Protein AF-0000000074470352 (afdb_homodimer)

Structure (mmCIF, N/CA/C/O backbone):
data_AF-0000000074470352-model_v1
#
loop_
_entity.id
_entity.type
_entity.pdbx_description
1 polymer 'Ecp2 effector protein domain-containing protein'
#
loop_
_atom_site.group_PDB
_atom_site.id
_atom_site.type_symbol
_atom_site.label_atom_id
_atom_site.label_alt_id
_atom_site.label_comp_id
_atom_site.label_asym_id
_atom_site.label_entity_id
_atom_site.label_seq_id
_atom_site.pdbx_PDB_ins_code
_atom_site.Cartn_x
_atom_site.Cartn_y
_atom_site.Cartn_z
_atom_site.occupancy
_atom_site.B_iso_or_equiv
_atom_site.auth_seq_id
_atom_site.auth_comp_id
_atom_site.auth_asym_id
_atom_site.auth_atom_id
_atom_site.pdbx_PDB_model_num
ATOM 1 N N . MET A 1 1 ? 44.781 -29.516 -13.156 1 46.59 1 MET A N 1
ATOM 2 C CA . MET A 1 1 ? 43.812 -28.438 -13.398 1 46.59 1 MET A CA 1
ATOM 3 C C . MET A 1 1 ? 42.75 -28.391 -12.297 1 46.59 1 MET A C 1
ATOM 5 O O . MET A 1 1 ? 41.969 -29.312 -12.156 1 46.59 1 MET A O 1
ATOM 9 N N . HIS A 1 2 ? 43.031 -27.703 -11.094 1 62.06 2 HIS A N 1
ATOM 10 C CA . HIS A 1 2 ? 42.188 -27.531 -9.938 1 62.06 2 HIS A CA 1
ATOM 11 C C . HIS A 1 2 ? 41.031 -26.562 -10.234 1 62.06 2 HIS A C 1
ATOM 13 O O . HIS A 1 2 ? 41.281 -25.391 -10.555 1 62.06 2 HIS A O 1
ATOM 19 N N . LEU A 1 3 ? 40 -27.016 -10.773 1 61.88 3 LEU A N 1
ATOM 20 C CA . LEU A 1 3 ? 38.75 -26.234 -10.93 1 61.88 3 LEU A CA 1
ATOM 21 C C . LEU A 1 3 ? 38.281 -25.703 -9.578 1 61.88 3 LEU A C 1
ATOM 23 O O . LEU A 1 3 ? 37.875 -26.469 -8.711 1 61.88 3 LEU A O 1
ATOM 27 N N . SER A 1 4 ? 38.75 -24.531 -9.164 1 56.16 4 SER A N 1
ATOM 28 C CA . SER A 1 4 ? 38.188 -23.844 -8 1 56.16 4 SER A CA 1
ATOM 29 C C . SER A 1 4 ? 36.75 -23.438 -8.234 1 56.16 4 SER A C 1
ATOM 31 O O . SER A 1 4 ? 36.438 -22.609 -9.109 1 56.16 4 SER A O 1
ATOM 33 N N . THR A 1 5 ? 35.812 -24.203 -7.844 1 53.94 5 THR A N 1
ATOM 34 C CA . THR A 1 5 ? 34.406 -23.812 -7.836 1 53.94 5 THR A CA 1
ATOM 35 C C . THR A 1 5 ? 34.219 -22.578 -6.973 1 53.94 5 THR A C 1
ATOM 37 O O . THR A 1 5 ? 34.438 -22.609 -5.762 1 53.94 5 THR A O 1
ATOM 40 N N . LEU A 1 6 ? 34.219 -21.375 -7.551 1 51.03 6 LEU A N 1
ATOM 41 C CA . LEU A 1 6 ? 33.812 -20.156 -6.863 1 51.03 6 LEU A CA 1
ATOM 42 C C . LEU A 1 6 ? 32.344 -20.25 -6.414 1 51.03 6 LEU A C 1
ATOM 44 O O . LEU A 1 6 ? 31.453 -20.297 -7.242 1 51.03 6 LEU A O 1
ATOM 48 N N . LEU A 1 7 ? 32.125 -20.719 -5.199 1 54.84 7 LEU A N 1
ATOM 49 C CA . LEU A 1 7 ? 30.797 -20.656 -4.602 1 54.84 7 LEU A CA 1
ATOM 50 C C . LEU A 1 7 ? 30.312 -19.219 -4.5 1 54.84 7 LEU A C 1
ATOM 52 O O . LEU A 1 7 ? 30.859 -18.422 -3.73 1 54.84 7 LEU A O 1
ATOM 56 N N . LEU A 1 8 ? 29.547 -18.734 -5.469 1 53.69 8 LEU A N 1
ATOM 57 C CA . LEU A 1 8 ? 28.922 -17.438 -5.348 1 53.69 8 LEU A CA 1
ATOM 58 C C . LEU A 1 8 ? 27.953 -17.406 -4.172 1 53.69 8 LEU A C 1
ATOM 60 O O . LEU A 1 8 ? 27.031 -18.219 -4.094 1 53.69 8 LEU A O 1
ATOM 64 N N . PRO A 1 9 ? 28.25 -16.641 -3.135 1 46.81 9 PRO A N 1
ATOM 65 C CA . PRO A 1 9 ? 27.281 -16.531 -2.041 1 46.81 9 PRO A CA 1
ATOM 66 C C . PRO A 1 9 ? 25.906 -16.078 -2.514 1 46.81 9 PRO A C 1
ATOM 68 O O . PRO A 1 9 ? 25.797 -15.094 -3.252 1 46.81 9 PRO A O 1
ATOM 71 N N . LEU A 1 10 ? 24.984 -16.953 -2.512 1 44.31 10 LEU A N 1
ATOM 72 C CA . LEU A 1 10 ? 23.609 -16.516 -2.742 1 44.31 10 LEU A CA 1
ATOM 73 C C . LEU A 1 10 ? 23.234 -15.367 -1.805 1 44.31 10 LEU A C 1
ATOM 75 O O . LEU A 1 10 ? 23.391 -15.484 -0.586 1 44.31 10 LEU A O 1
ATOM 79 N N . LEU A 1 11 ? 23.344 -14.148 -2.156 1 44.66 11 LEU A N 1
ATOM 80 C CA . LEU A 1 11 ? 22.812 -13.047 -1.357 1 44.66 11 LEU A CA 1
ATOM 81 C C . LEU A 1 11 ? 21.516 -13.445 -0.673 1 44.66 11 LEU A C 1
ATOM 83 O O . LEU A 1 11 ? 20.656 -14.078 -1.287 1 44.66 11 LEU A O 1
ATOM 87 N N . PRO A 1 12 ? 21.578 -13.484 0.677 1 43.19 12 PRO A N 1
ATOM 88 C CA . PRO A 1 12 ? 20.312 -13.812 1.349 1 43.19 12 PRO A CA 1
ATOM 89 C C . PRO A 1 12 ? 19.125 -13.078 0.751 1 43.19 12 PRO A C 1
ATOM 91 O O . PRO A 1 12 ? 19.172 -11.859 0.574 1 43.19 12 PRO A O 1
ATOM 94 N N . THR A 1 13 ? 18.391 -13.789 -0.135 1 48.06 13 THR A N 1
ATOM 95 C CA . THR A 1 13 ? 17.109 -13.219 -0.566 1 48.06 13 THR A CA 1
ATOM 96 C C . THR A 1 13 ? 16.375 -12.594 0.613 1 48.06 13 THR A C 1
ATOM 98 O O . THR A 1 13 ? 16.281 -13.195 1.683 1 48.06 13 THR A O 1
ATOM 101 N N . ALA A 1 14 ? 16.625 -11.258 0.775 1 51.78 14 ALA A N 1
ATOM 102 C CA . ALA A 1 14 ? 15.898 -10.602 1.863 1 51.78 14 ALA A CA 1
ATOM 103 C C . ALA A 1 14 ? 14.562 -11.289 2.131 1 51.78 14 ALA A C 1
ATOM 105 O O . ALA A 1 14 ? 13.781 -11.523 1.204 1 51.78 14 ALA A O 1
ATOM 106 N N . ALA A 1 15 ? 14.617 -12.141 3.223 1 55.5 15 ALA A N 1
ATOM 107 C CA . ALA A 1 15 ? 13.422 -12.883 3.621 1 55.5 15 ALA A CA 1
ATOM 108 C C . ALA A 1 15 ? 12.188 -11.984 3.607 1 55.5 15 ALA A C 1
ATOM 110 O O . ALA A 1 15 ? 12.211 -10.883 4.156 1 55.5 15 ALA A O 1
ATOM 111 N N . LEU A 1 16 ? 11.258 -12.18 2.617 1 63.69 16 LEU A N 1
ATOM 112 C CA . LEU A 1 16 ? 9.938 -11.555 2.582 1 63.69 16 LEU A CA 1
ATOM 113 C C . LEU A 1 16 ? 9.203 -11.758 3.902 1 63.69 16 LEU A C 1
ATOM 115 O O . LEU A 1 16 ? 9.102 -12.883 4.395 1 63.69 16 LEU A O 1
ATOM 119 N N . SER A 1 17 ? 9.281 -10.711 4.742 1 77.5 17 SER A N 1
ATOM 120 C CA . SER A 1 17 ? 8.422 -10.914 5.906 1 77.5 17 SER A CA 1
ATOM 121 C C . SER A 1 17 ? 7.219 -9.977 5.871 1 77.5 17 SER A C 1
ATOM 123 O O . SER A 1 17 ? 7.363 -8.766 6.035 1 77.5 17 SER A O 1
ATOM 125 N N . ALA A 1 18 ? 6.035 -10.594 5.57 1 94 18 ALA A N 1
ATOM 126 C CA . ALA A 1 18 ? 4.785 -9.836 5.57 1 94 18 ALA A CA 1
ATOM 127 C C . ALA A 1 18 ? 4.363 -9.477 6.996 1 94 18 ALA A C 1
ATOM 129 O O . ALA A 1 18 ? 4.625 -10.234 7.934 1 94 18 ALA A O 1
ATOM 130 N N . ILE A 1 19 ? 3.914 -8.383 7.219 1 93.81 19 ILE A N 1
ATOM 131 C CA . ILE A 1 19 ? 3.281 -7.918 8.445 1 93.81 19 ILE A CA 1
ATOM 132 C C . ILE A 1 19 ? 1.769 -7.836 8.25 1 93.81 19 ILE A C 1
ATOM 134 O O . ILE A 1 19 ? 1.293 -7.234 7.285 1 93.81 19 ILE A O 1
ATOM 138 N N . CYS A 1 20 ? 1.045 -8.461 9.227 1 95.5 20 CYS A N 1
ATOM 139 C CA . CYS A 1 20 ? -0.409 -8.469 9.109 1 95.5 20 CYS A CA 1
ATOM 140 C C . CYS A 1 20 ? -1.015 -7.227 9.758 1 95.5 20 CYS A C 1
ATOM 142 O O . CYS A 1 20 ? -0.512 -6.746 10.781 1 95.5 20 CYS A O 1
ATOM 144 N N . TYR A 1 21 ? -2.113 -6.773 9.141 1 93.25 21 TYR A N 1
ATOM 145 C CA . TYR A 1 21 ? -2.898 -5.738 9.805 1 93.25 21 TYR A CA 1
ATOM 146 C C . TYR A 1 21 ? -3.379 -6.215 11.172 1 93.25 21 TYR A C 1
ATOM 148 O O . TYR A 1 21 ? -3.541 -7.414 11.391 1 93.25 21 TYR A O 1
ATOM 156 N N . PRO A 1 22 ? -3.652 -5.238 12 1 91.56 22 PRO A N 1
ATOM 157 C CA . PRO A 1 22 ? -4.258 -5.652 13.266 1 91.56 22 PRO A CA 1
ATOM 158 C C . PRO A 1 22 ? -5.746 -5.961 13.141 1 91.56 22 PRO A C 1
ATOM 160 O O . PRO A 1 22 ? -6.316 -6.645 13.992 1 91.56 22 PRO A O 1
ATOM 163 N N . GLU A 1 23 ? -6.383 -5.461 12.102 1 90.06 23 GLU A N 1
ATOM 164 C CA . GLU A 1 23 ? -7.82 -5.637 11.914 1 90.06 23 GLU A CA 1
ATOM 165 C C . GLU A 1 23 ? -8.156 -7.062 11.492 1 90.06 23 GLU A C 1
ATOM 167 O O . GLU A 1 23 ? -7.484 -7.637 10.633 1 90.06 23 GLU A O 1
ATOM 172 N N . THR A 1 24 ? -9.219 -7.508 12.156 1 89.81 24 THR A N 1
ATOM 173 C CA . THR A 1 24 ? -9.727 -8.836 11.828 1 89.81 24 THR A CA 1
ATOM 174 C C . THR A 1 24 ? -11.195 -8.773 11.43 1 89.81 24 THR A C 1
ATOM 176 O O . THR A 1 24 ? -11.852 -7.75 11.633 1 89.81 24 THR A O 1
ATOM 179 N N . GLY A 1 25 ? -11.789 -9.852 10.805 1 84.25 25 GLY A N 1
ATOM 180 C CA . GLY A 1 25 ? -13.219 -9.984 10.562 1 84.25 25 GLY A CA 1
ATOM 181 C C . GLY A 1 25 ? -13.734 -9.039 9.5 1 84.25 25 GLY A C 1
ATOM 182 O O . GLY A 1 25 ? -14.734 -8.344 9.703 1 84.25 25 GLY A O 1
ATOM 183 N N . GLY A 1 26 ? -13.312 -9.062 8.32 1 87.19 26 GLY A N 1
ATOM 184 C CA . GLY A 1 26 ? -13.789 -8.234 7.223 1 87.19 26 GLY A CA 1
ATOM 185 C C . GLY A 1 26 ? -15 -8.812 6.52 1 87.19 26 GLY A C 1
ATOM 186 O O . GLY A 1 26 ? -15.398 -9.945 6.777 1 87.19 26 GLY A O 1
ATOM 187 N N . SER A 1 27 ? -15.695 -7.91 5.73 1 89.25 27 SER A N 1
ATOM 188 C CA . SER A 1 27 ? -16.844 -8.32 4.926 1 89.25 27 SER A CA 1
ATOM 189 C C . SER A 1 27 ? -16.469 -8.445 3.451 1 89.25 27 SER A C 1
ATOM 191 O O . SER A 1 27 ? -15.648 -7.66 2.947 1 89.25 27 SER A O 1
ATOM 193 N N . ASN A 1 28 ? -17.125 -9.438 2.734 1 91.06 28 ASN A N 1
ATOM 194 C CA . ASN A 1 28 ? -16.922 -9.656 1.309 1 91.06 28 ASN A CA 1
ATOM 195 C C . ASN A 1 28 ? -15.453 -9.898 0.988 1 91.06 28 ASN A C 1
ATOM 197 O O . ASN A 1 28 ? -14.906 -9.305 0.051 1 91.06 28 ASN A O 1
ATOM 201 N N . CYS A 1 29 ? -14.898 -10.734 1.797 1 93.88 29 CYS A N 1
ATOM 202 C CA . CYS A 1 29 ? -13.484 -11.031 1.613 1 93.88 29 CYS A CA 1
ATOM 203 C C . CYS A 1 29 ? -13.273 -12.016 0.472 1 93.88 29 CYS A C 1
ATOM 205 O O . CYS A 1 29 ? -14.07 -12.938 0.288 1 93.88 29 CYS A O 1
ATOM 207 N N . ALA A 1 30 ? -12.258 -11.797 -0.283 1 94.12 30 ALA A N 1
ATOM 208 C CA . ALA A 1 30 ? -11.883 -12.773 -1.298 1 94.12 30 ALA A CA 1
ATOM 209 C C . ALA A 1 30 ? -11.508 -14.109 -0.66 1 94.12 30 ALA A C 1
ATOM 211 O O . ALA A 1 30 ? -10.812 -14.141 0.36 1 94.12 30 ALA A O 1
ATOM 212 N N . SER A 1 31 ? -11.977 -15.156 -1.229 1 94.19 31 SER A N 1
ATOM 213 C CA . SER A 1 31 ? -11.492 -16.469 -0.808 1 94.19 31 SER A CA 1
ATOM 214 C C . SER A 1 31 ? -10.023 -16.656 -1.151 1 94.19 31 SER A C 1
ATOM 216 O O . SER A 1 31 ? -9.469 -15.906 -1.955 1 94.19 31 SER A O 1
ATOM 218 N N . LEU A 1 32 ? -9.414 -17.688 -0.533 1 95.5 32 LEU A N 1
ATOM 219 C CA . LEU A 1 32 ? -8.008 -17.984 -0.797 1 95.5 32 LEU A CA 1
ATOM 220 C C . LEU A 1 32 ? -7.777 -18.25 -2.279 1 95.5 32 LEU A C 1
ATOM 222 O O . LEU A 1 32 ? -6.844 -17.719 -2.879 1 95.5 32 LEU A O 1
ATOM 226 N N . ILE A 1 33 ? -8.609 -19.016 -2.883 1 94.62 33 ILE A N 1
ATOM 227 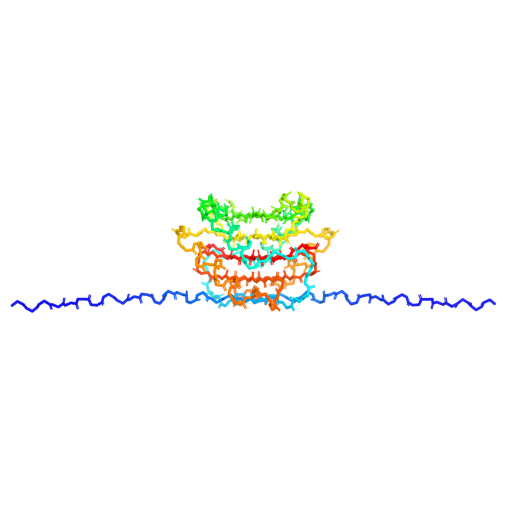C CA . ILE A 1 33 ? -8.469 -19.375 -4.293 1 94.62 33 ILE A CA 1
ATOM 228 C C . ILE A 1 33 ? -8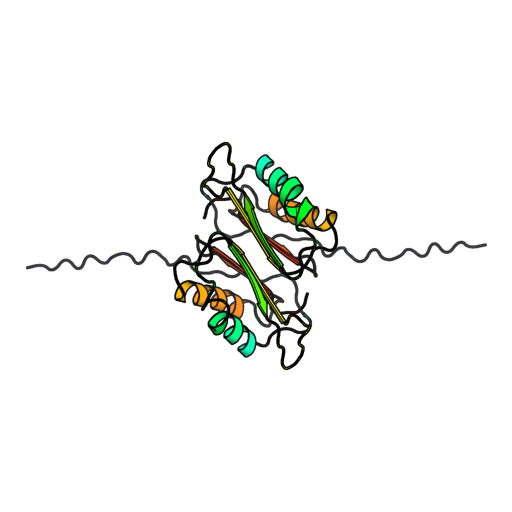.656 -18.125 -5.152 1 94.62 33 ILE A C 1
ATOM 230 O O . ILE A 1 33 ? -7.895 -17.891 -6.09 1 94.62 33 ILE A O 1
ATOM 234 N N . SER A 1 34 ? -9.602 -17.297 -4.859 1 93.25 34 SER A N 1
ATOM 235 C CA . SER A 1 34 ? -9.898 -16.094 -5.648 1 93.25 34 SER A CA 1
ATOM 236 C C . SER A 1 34 ? -8.742 -15.102 -5.602 1 93.25 34 SER A C 1
ATOM 238 O O . SER A 1 34 ? -8.414 -14.477 -6.613 1 93.25 34 SER A O 1
ATOM 240 N N . ILE A 1 35 ? -8.172 -14.969 -4.387 1 95.44 35 ILE A N 1
ATOM 241 C CA . ILE A 1 35 ? -7.09 -14 -4.266 1 95.44 35 ILE A CA 1
ATOM 242 C C . ILE A 1 35 ? -5.859 -14.5 -5.02 1 95.44 35 ILE A C 1
ATOM 244 O O . ILE A 1 35 ? -5.121 -13.703 -5.609 1 95.44 35 ILE A O 1
ATOM 248 N N . LYS A 1 36 ? -5.633 -15.75 -5 1 95 36 LYS A N 1
ATOM 249 C CA . LYS A 1 36 ? -4.516 -16.312 -5.746 1 95 36 LYS A CA 1
ATOM 250 C C . LYS A 1 36 ? -4.711 -16.125 -7.25 1 95 36 LYS A C 1
ATOM 252 O O . LYS A 1 36 ? -3.768 -15.789 -7.969 1 95 36 LYS A O 1
ATOM 257 N N . GLU A 1 37 ? -5.891 -16.266 -7.691 1 93.94 37 GLU A N 1
ATOM 258 C CA . GLU A 1 37 ? -6.199 -16.047 -9.102 1 93.94 37 GLU A CA 1
ATOM 259 C C . GLU A 1 37 ? -6.035 -14.57 -9.469 1 93.94 37 GLU A C 1
ATOM 261 O O . GLU A 1 37 ? -5.461 -14.242 -10.508 1 93.94 37 GLU A O 1
ATOM 266 N N . PHE A 1 38 ? -6.512 -13.781 -8.672 1 93.81 38 PHE A N 1
ATOM 267 C CA . PHE A 1 38 ? -6.414 -12.344 -8.898 1 93.81 38 PHE A CA 1
ATOM 268 C C . PHE A 1 38 ? -4.961 -11.922 -9.086 1 93.81 38 PHE A C 1
ATOM 270 O O . PHE A 1 38 ? -4.617 -11.266 -10.07 1 93.81 38 PHE A O 1
ATOM 277 N N . TYR A 1 39 ? -4.07 -12.297 -8.109 1 96.19 39 TYR A N 1
ATOM 278 C CA . TYR A 1 39 ? -2.736 -11.711 -8.188 1 96.19 39 TYR A CA 1
ATOM 279 C C . TYR A 1 39 ? -1.904 -12.391 -9.266 1 96.19 39 TYR A C 1
ATOM 281 O O . TYR A 1 39 ? -0.997 -11.781 -9.836 1 96.19 39 TYR A O 1
ATOM 289 N N . SER A 1 40 ? -2.195 -13.656 -9.602 1 96.19 40 SER A N 1
ATOM 290 C CA . SER A 1 40 ? -1.384 -14.359 -10.586 1 96.19 40 SER A CA 1
ATOM 291 C C . SER A 1 40 ? -1.834 -14.039 -12.008 1 96.19 40 SER A C 1
ATOM 293 O O . SER A 1 40 ? -1.007 -13.766 -12.883 1 96.19 40 SER A O 1
ATOM 295 N N . LEU A 1 41 ? -3.135 -13.945 -12.234 1 94.31 41 LEU A N 1
ATOM 296 C CA . LEU A 1 41 ? -3.648 -13.867 -13.602 1 94.31 41 LEU A CA 1
ATOM 297 C C . LEU A 1 41 ? -3.963 -12.422 -13.984 1 94.31 41 LEU A C 1
ATOM 299 O O . LEU A 1 41 ? -4.059 -12.094 -15.164 1 94.31 41 LEU A O 1
ATOM 303 N N . GLN A 1 42 ? -4.094 -11.641 -13 1 92.44 42 GLN A N 1
ATOM 304 C CA . GLN A 1 42 ? -4.5 -10.273 -13.305 1 92.44 42 GLN A CA 1
ATOM 305 C C . GLN A 1 42 ? -3.424 -9.273 -12.898 1 92.44 42 GLN A C 1
ATOM 307 O O . GLN A 1 42 ? -2.869 -8.57 -13.742 1 92.44 42 GLN A O 1
ATOM 312 N N . TYR A 1 43 ? -3.02 -9.344 -11.75 1 96.75 43 TYR A N 1
ATOM 313 C CA . TYR A 1 43 ? -2.16 -8.266 -11.289 1 96.75 43 TYR A CA 1
ATOM 314 C C . TYR A 1 43 ? -0.723 -8.469 -11.75 1 96.75 43 TYR A C 1
ATOM 316 O O . TYR A 1 43 ? -0.176 -7.645 -12.484 1 96.75 43 TYR A O 1
ATOM 324 N N . CYS A 1 44 ? -0.114 -9.602 -11.344 1 98.19 44 CYS A N 1
ATOM 325 C CA . CYS A 1 44 ? 1.305 -9.773 -11.633 1 98.19 44 CYS A CA 1
ATOM 326 C C . CYS A 1 44 ? 1.537 -9.984 -13.125 1 98.19 44 CYS A C 1
ATOM 328 O O . CYS A 1 44 ? 2.582 -9.594 -13.648 1 98.19 44 CYS A O 1
ATOM 330 N N . GLN A 1 45 ? 0.57 -10.5 -13.758 1 96.62 45 GLN A N 1
ATOM 331 C CA . GLN A 1 45 ? 0.709 -10.727 -15.195 1 96.62 45 GLN A CA 1
ATOM 332 C C . GLN A 1 45 ? 0.906 -9.406 -15.938 1 96.62 45 GLN A C 1
ATOM 334 O O . GLN A 1 45 ? 1.648 -9.352 -16.922 1 96.62 45 GLN A O 1
ATOM 339 N N . TYR A 1 46 ? 0.365 -8.297 -15.422 1 95.69 46 TYR A N 1
ATOM 340 C CA . TYR A 1 46 ? 0.335 -7.098 -16.25 1 95.69 46 TYR A CA 1
ATOM 341 C C . TYR A 1 46 ? 0.95 -5.91 -15.508 1 95.69 46 TYR A C 1
ATOM 343 O O . TYR A 1 46 ? 1.198 -4.863 -16.109 1 95.69 46 TYR A O 1
ATOM 351 N N . ARG A 1 47 ? 1.277 -6.129 -14.25 1 95.88 47 ARG A N 1
ATOM 352 C CA . ARG A 1 47 ? 1.512 -4.883 -13.523 1 95.88 47 ARG A CA 1
ATOM 353 C C . ARG A 1 47 ? 2.758 -4.988 -12.648 1 95.88 47 ARG A C 1
ATOM 355 O O . ARG A 1 47 ? 3.055 -4.074 -11.875 1 95.88 47 ARG A O 1
ATOM 362 N N . TRP A 1 48 ? 3.457 -6.078 -12.711 1 95.31 48 TRP A N 1
ATOM 363 C CA . TRP A 1 48 ? 4.617 -6.246 -11.844 1 95.31 48 TRP A CA 1
ATOM 364 C C . TRP A 1 48 ? 5.672 -5.184 -12.125 1 95.31 48 TRP A C 1
ATOM 366 O O . TRP A 1 48 ? 6.449 -4.816 -11.242 1 95.31 48 TRP A O 1
ATOM 376 N N . ASN A 1 49 ? 5.703 -4.637 -13.375 1 95.44 49 ASN A N 1
ATOM 377 C CA . ASN A 1 49 ? 6.801 -3.783 -13.82 1 95.44 49 ASN A CA 1
ATOM 378 C C . ASN A 1 49 ? 6.355 -2.33 -13.961 1 95.44 49 ASN A C 1
ATOM 380 O O . ASN A 1 49 ? 7.039 -1.528 -14.602 1 95.44 49 ASN A O 1
ATOM 384 N N . VAL A 1 50 ? 5.129 -2.051 -13.461 1 94.44 50 VAL A N 1
ATOM 385 C CA . VAL A 1 50 ? 4.703 -0.655 -13.492 1 94.44 50 VAL A CA 1
ATOM 386 C C . VAL A 1 50 ? 5.617 0.182 -12.602 1 94.44 50 VAL A C 1
ATOM 388 O O . VAL A 1 50 ? 5.84 -0.159 -11.438 1 94.44 50 VAL A O 1
ATOM 391 N N . LEU A 1 51 ? 6.074 1.302 -13.062 1 90.81 51 LEU A N 1
ATOM 392 C CA . LEU A 1 51 ? 7.117 2.084 -12.406 1 90.81 51 LEU A CA 1
ATOM 393 C C . LEU A 1 51 ? 6.547 2.861 -11.219 1 90.81 51 LEU A C 1
ATOM 395 O O . LEU A 1 51 ? 5.434 3.379 -11.289 1 90.81 51 LEU A O 1
ATOM 399 N N . TYR A 1 52 ? 7.352 2.863 -10.094 1 88.56 52 TYR A N 1
ATOM 400 C CA . TYR A 1 52 ? 7.258 3.682 -8.891 1 88.56 52 TYR A CA 1
ATOM 401 C C . TYR A 1 52 ? 6.043 3.285 -8.055 1 88.56 52 TYR A C 1
ATOM 403 O O . TYR A 1 52 ? 5.953 3.637 -6.875 1 88.56 52 TYR A O 1
ATOM 411 N N . GLY A 1 53 ? 5.082 2.623 -8.656 1 92.62 53 GLY A N 1
ATOM 412 C CA . GLY A 1 53 ? 3.938 2.17 -7.883 1 92.62 53 GLY A CA 1
ATOM 413 C C . GLY A 1 53 ? 2.697 1.952 -8.727 1 92.62 53 GLY A C 1
ATOM 414 O O . GLY A 1 53 ? 2.691 2.264 -9.922 1 92.62 53 GLY A O 1
ATOM 415 N N . ASP A 1 54 ? 1.696 1.412 -8.062 1 93.81 54 ASP A N 1
ATOM 416 C CA . ASP A 1 54 ? 0.411 1.161 -8.711 1 93.81 54 ASP A CA 1
ATOM 417 C C . ASP A 1 54 ? -0.631 0.699 -7.695 1 93.81 54 ASP A C 1
ATOM 419 O O . ASP A 1 54 ? -0.314 0.496 -6.52 1 93.81 54 ASP A O 1
ATOM 423 N N . TRP A 1 55 ? -1.866 0.661 -8.219 1 94.75 55 TRP A N 1
ATOM 424 C CA . TRP A 1 55 ? -2.959 0.108 -7.426 1 94.75 55 TRP A CA 1
ATOM 425 C C . TRP A 1 55 ? -3.951 -0.64 -8.312 1 94.75 55 TRP A C 1
ATOM 427 O O . TRP A 1 55 ? -4.043 -0.376 -9.508 1 94.75 55 TRP A O 1
ATOM 437 N N . ASP A 1 56 ? -4.648 -1.583 -7.695 1 95 56 ASP A N 1
ATOM 438 C CA . ASP A 1 56 ? -5.734 -2.285 -8.375 1 95 56 ASP A CA 1
ATOM 439 C C . ASP A 1 56 ? -6.711 -2.893 -7.375 1 95 56 ASP A C 1
ATOM 441 O O . ASP A 1 56 ? -6.461 -2.871 -6.168 1 95 56 ASP A O 1
ATOM 445 N N . HIS A 1 57 ? -7.785 -3.328 -7.871 1 93.19 57 HIS A N 1
ATOM 446 C CA . HIS A 1 57 ? -8.75 -4.02 -7.023 1 93.19 57 HIS A CA 1
ATOM 447 C C . HIS A 1 57 ? -9.398 -5.188 -7.762 1 93.19 57 HIS A C 1
ATOM 449 O O . HIS A 1 57 ? -9.328 -5.266 -8.992 1 93.19 57 HIS A O 1
ATOM 455 N N . PHE A 1 58 ? -9.883 -6.086 -6.996 1 92.44 58 PHE A N 1
ATOM 456 C CA . PHE A 1 58 ? -10.562 -7.27 -7.504 1 92.44 58 PHE A CA 1
ATOM 457 C C . PHE A 1 58 ? -12.062 -7.18 -7.262 1 92.44 58 PHE A C 1
ATOM 459 O O . PHE A 1 58 ? -12.508 -7.004 -6.125 1 92.44 58 PHE A O 1
ATOM 466 N N . VAL A 1 59 ? -12.789 -7.211 -8.32 1 88.94 59 VAL A N 1
ATOM 467 C CA . VAL A 1 59 ? -14.242 -7.336 -8.273 1 88.94 59 VAL A CA 1
ATOM 468 C C . VAL A 1 59 ? -14.664 -8.664 -8.906 1 88.94 59 VAL A C 1
ATOM 470 O O . VAL A 1 59 ? -14.094 -9.086 -9.914 1 88.94 59 VAL A O 1
ATOM 473 N N . ASN A 1 60 ? -15.523 -9.352 -8.094 1 78.88 60 ASN A N 1
ATOM 474 C CA . ASN A 1 60 ? -16.125 -10.539 -8.68 1 78.88 60 ASN A CA 1
ATOM 475 C C . ASN A 1 60 ? -17.453 -10.219 -9.359 1 78.88 60 ASN A C 1
ATOM 477 O O . ASN A 1 60 ? -18.5 -10.195 -8.711 1 78.88 60 ASN A O 1
ATOM 481 N N . ASN A 1 61 ? -17.328 -10.008 -10.586 1 70.25 61 ASN A N 1
ATOM 482 C CA . ASN A 1 61 ? -18.484 -9.57 -11.352 1 70.25 61 ASN A CA 1
ATOM 483 C C . ASN A 1 61 ? -19.578 -10.625 -11.375 1 70.25 61 ASN A C 1
ATOM 485 O O . ASN A 1 61 ? -20.75 -10.312 -11.594 1 70.25 61 ASN A O 1
ATOM 489 N N . MET A 1 62 ? -19.172 -11.812 -11.227 1 71.12 62 MET A N 1
ATOM 490 C CA . MET A 1 62 ? -20.172 -12.883 -11.289 1 71.12 62 MET A CA 1
ATOM 491 C C . MET A 1 62 ? -21.047 -12.883 -10.047 1 71.12 62 MET A C 1
ATOM 493 O O . MET A 1 62 ? -22.25 -13.125 -10.133 1 71.12 62 MET A O 1
ATOM 497 N N . THR A 1 63 ? -20.438 -12.508 -8.969 1 69.44 63 THR A N 1
ATOM 498 C CA . THR A 1 63 ? -21.203 -12.633 -7.727 1 69.44 63 THR A CA 1
ATOM 499 C C . THR A 1 63 ? -21.594 -11.258 -7.191 1 69.44 63 THR A C 1
ATOM 501 O O . THR A 1 63 ? -22.641 -11.109 -6.559 1 69.44 63 THR A O 1
ATOM 504 N N . SER A 1 64 ? -20.797 -10.289 -7.398 1 67.75 64 SER A N 1
ATOM 505 C CA . SER A 1 64 ? -21.047 -8.953 -6.887 1 67.75 64 SER A CA 1
ATOM 506 C C . SER A 1 64 ? -20.281 -7.898 -7.68 1 67.75 64 SER A C 1
ATOM 508 O O . SER A 1 64 ? -19.188 -7.484 -7.285 1 67.75 64 SER A O 1
ATOM 510 N N . PRO A 1 65 ? -20.906 -7.469 -8.742 1 67.44 65 PRO A N 1
ATOM 511 C CA . PRO A 1 65 ? -20.188 -6.582 -9.656 1 67.44 65 PRO A CA 1
ATOM 512 C C . PRO A 1 65 ? -19.812 -5.246 -9.008 1 67.44 65 PRO A C 1
ATOM 514 O O . PRO A 1 65 ? -18.953 -4.527 -9.523 1 67.44 65 PRO A O 1
ATOM 517 N N . THR A 1 66 ? -20.344 -5.07 -7.84 1 70.94 66 THR A N 1
ATOM 518 C CA . THR A 1 66 ? -20.141 -3.73 -7.301 1 70.94 66 THR A CA 1
ATOM 519 C C . THR A 1 66 ? -19.297 -3.777 -6.031 1 70.94 66 THR A C 1
ATOM 521 O O . THR A 1 66 ? -18.922 -2.736 -5.488 1 70.94 66 THR A O 1
ATOM 524 N N . LYS A 1 67 ? -18.953 -5.051 -5.707 1 83.75 67 LYS A N 1
ATOM 525 C CA . LYS A 1 67 ? -18.25 -5.098 -4.43 1 83.75 67 LYS A CA 1
ATOM 526 C C . LYS A 1 67 ? -16.781 -5.438 -4.625 1 83.75 67 LYS A C 1
ATOM 528 O O . LYS A 1 67 ? -16.438 -6.375 -5.352 1 83.75 67 LYS A O 1
ATOM 533 N N . VAL A 1 68 ? -16 -4.652 -4.039 1 88.19 68 VAL A N 1
ATOM 534 C CA . VAL A 1 68 ? -14.578 -4.953 -4.012 1 88.19 68 VAL A CA 1
ATOM 535 C C . VAL A 1 68 ? -14.305 -6.09 -3.025 1 88.19 68 VAL A C 1
ATOM 537 O O . VAL A 1 68 ? -14.797 -6.066 -1.893 1 88.19 68 VAL A O 1
ATOM 540 N N . HIS A 1 69 ? -13.617 -7.094 -3.516 1 91.81 69 HIS A N 1
ATOM 541 C CA . HIS A 1 69 ? -13.305 -8.242 -2.674 1 91.81 69 HIS A CA 1
ATOM 542 C C . HIS A 1 69 ? -11.859 -8.195 -2.191 1 91.81 69 HIS A C 1
ATOM 544 O O . HIS A 1 69 ? -11.508 -8.867 -1.219 1 91.81 69 HIS A O 1
ATOM 550 N N . ALA A 1 70 ? -11.094 -7.488 -2.861 1 95.19 70 ALA A N 1
ATOM 551 C CA . ALA A 1 70 ? -9.695 -7.301 -2.488 1 95.19 70 ALA A CA 1
ATOM 552 C C . ALA A 1 70 ? -9.094 -6.082 -3.191 1 95.19 70 ALA A C 1
ATOM 554 O O . ALA A 1 70 ? -9.594 -5.652 -4.23 1 95.19 70 ALA A O 1
ATOM 555 N N . SER A 1 71 ? -8.078 -5.543 -2.66 1 95.94 71 SER A N 1
ATOM 556 C CA . SER A 1 71 ? -7.363 -4.422 -3.256 1 95.94 71 SER A CA 1
ATOM 557 C C . SER A 1 71 ? -5.871 -4.492 -2.947 1 95.94 71 SER A C 1
ATOM 559 O O . SER A 1 71 ? -5.465 -5.137 -1.978 1 95.94 71 SER A O 1
ATOM 561 N N . VAL A 1 72 ? -5.125 -3.855 -3.797 1 97.12 72 VAL A N 1
ATOM 562 C CA . VAL A 1 72 ? -3.676 -3.881 -3.652 1 97.12 72 VAL A CA 1
ATOM 563 C C . VAL A 1 72 ? -3.1 -2.5 -3.961 1 97.12 72 VAL A C 1
ATOM 565 O O . VAL A 1 72 ? -3.584 -1.807 -4.859 1 97.12 72 VAL A O 1
ATOM 568 N N . GLY A 1 73 ? -2.234 -2.061 -3.176 1 95.75 73 GLY A N 1
ATOM 569 C CA . GLY A 1 73 ? -1.366 -0.922 -3.438 1 95.75 73 GLY A CA 1
ATOM 570 C C . GLY A 1 73 ? 0.109 -1.267 -3.363 1 95.75 73 GLY A C 1
ATOM 571 O O . GLY A 1 73 ? 0.534 -2.014 -2.479 1 95.75 73 GLY A O 1
ATOM 572 N N . LYS A 1 74 ? 0.829 -0.729 -4.266 1 96.31 74 LYS A N 1
ATOM 573 C CA . LYS A 1 74 ? 2.256 -1.025 -4.363 1 96.31 74 LYS A CA 1
ATOM 574 C C . LYS A 1 74 ? 3.074 0.253 -4.52 1 96.31 74 LYS A C 1
ATOM 576 O O . LYS A 1 74 ? 2.664 1.174 -5.23 1 96.31 74 LYS A O 1
ATOM 581 N N . THR A 1 75 ? 4.164 0.345 -3.795 1 95.81 75 THR A N 1
ATOM 582 C CA . THR A 1 75 ? 5.199 1.33 -4.082 1 95.81 75 THR A CA 1
ATOM 583 C C . THR A 1 75 ? 6.496 0.645 -4.512 1 95.81 75 THR A C 1
ATOM 585 O O . THR A 1 75 ? 6.848 -0.413 -3.986 1 95.81 75 THR A O 1
ATOM 588 N N . GLY A 1 76 ? 7.129 1.297 -5.449 1 94.94 76 GLY A N 1
ATOM 589 C CA . GLY A 1 76 ? 8.281 0.641 -6.047 1 94.94 76 GLY A CA 1
ATOM 590 C C . GLY A 1 76 ? 7.918 -0.245 -7.227 1 94.94 76 GLY A C 1
ATOM 591 O O . GLY A 1 76 ? 6.844 -0.101 -7.809 1 94.94 76 GLY A O 1
ATOM 592 N N . VAL A 1 77 ? 8.914 -1.096 -7.656 1 95.56 77 VAL A N 1
ATOM 593 C CA . VAL A 1 77 ? 8.711 -1.967 -8.805 1 95.56 77 VAL A CA 1
ATOM 594 C C . VAL A 1 77 ? 9.344 -3.332 -8.539 1 95.56 77 VAL A C 1
ATOM 596 O O . VAL A 1 77 ? 10.445 -3.418 -7.996 1 95.56 77 VAL A O 1
ATOM 599 N N . PHE A 1 78 ? 8.602 -4.387 -8.938 1 96.69 78 PHE A N 1
ATOM 600 C CA . PHE A 1 78 ? 9.156 -5.727 -8.781 1 96.69 78 PHE A CA 1
ATOM 601 C C . PHE A 1 78 ? 10.266 -5.969 -9.805 1 96.69 78 PHE A C 1
ATOM 603 O O . PHE A 1 78 ? 10.219 -5.441 -10.914 1 96.69 78 PHE A O 1
ATOM 610 N N . ASP A 1 79 ? 11.172 -6.859 -9.414 1 96 79 ASP A N 1
ATOM 611 C CA . ASP A 1 79 ? 12.281 -7.188 -10.297 1 96 79 ASP A CA 1
ATOM 612 C C . ASP A 1 79 ? 11.828 -8.109 -11.43 1 96 79 ASP A C 1
ATOM 614 O O . ASP A 1 79 ? 12.461 -8.164 -12.484 1 96 79 ASP A O 1
ATOM 618 N N . SER A 1 80 ? 10.805 -8.867 -11.117 1 96.62 80 SER A N 1
ATOM 619 C CA . SER A 1 80 ? 10.32 -9.836 -12.094 1 96.62 80 SER A CA 1
ATOM 620 C C . SER A 1 80 ? 8.883 -10.242 -11.797 1 96.62 80 SER A C 1
ATOM 622 O O . SER A 1 80 ? 8.352 -9.938 -10.727 1 96.62 80 SER A O 1
ATOM 624 N N . PHE A 1 81 ? 8.32 -10.914 -12.797 1 97.5 81 PHE A N 1
ATOM 625 C CA . PHE A 1 81 ? 7.008 -11.531 -12.633 1 97.5 81 PHE A CA 1
ATOM 626 C C . PHE A 1 81 ? 7 -12.477 -11.438 1 97.5 81 PHE A C 1
ATOM 628 O O . PHE A 1 81 ? 6.082 -12.445 -10.617 1 97.5 81 PHE A O 1
ATOM 635 N N . GLU A 1 82 ? 8.062 -13.281 -11.281 1 97.19 82 GLU A N 1
ATOM 636 C CA . GLU A 1 82 ? 8.172 -14.258 -10.195 1 97.19 82 GLU A CA 1
ATOM 637 C C . GLU A 1 82 ? 8.266 -13.562 -8.844 1 97.19 82 GLU A C 1
ATOM 639 O O . GLU A 1 82 ? 7.672 -14.023 -7.863 1 97.19 82 GLU A O 1
ATOM 644 N N . ASP A 1 83 ? 8.984 -12.477 -8.773 1 96.88 83 ASP A N 1
ATOM 645 C CA . ASP A 1 83 ? 9.094 -11.711 -7.531 1 96.88 83 ASP A CA 1
ATOM 646 C C . ASP A 1 83 ? 7.73 -11.172 -7.098 1 96.88 83 ASP A C 1
ATOM 648 O O . ASP A 1 83 ? 7.438 -11.109 -5.898 1 96.88 83 ASP A O 1
ATOM 652 N N . CYS A 1 84 ? 6.98 -10.766 -8.102 1 97.56 84 CYS A N 1
ATOM 653 C CA . CYS A 1 84 ? 5.621 -10.312 -7.84 1 97.56 84 CYS A CA 1
ATOM 654 C C . CYS A 1 84 ? 4.781 -11.43 -7.23 1 97.56 84 CYS A C 1
ATOM 656 O O . CYS A 1 84 ? 4.129 -11.234 -6.207 1 97.56 84 CYS A O 1
ATOM 658 N N . LEU A 1 85 ? 4.871 -12.602 -7.789 1 98.12 85 LEU A N 1
ATOM 659 C CA . LEU A 1 85 ? 4.125 -13.75 -7.281 1 98.12 85 LEU A CA 1
ATOM 660 C C . LEU A 1 85 ? 4.57 -14.102 -5.863 1 98.12 85 LEU A C 1
ATOM 662 O O . LEU A 1 85 ? 3.736 -14.352 -4.992 1 98.12 85 LEU A O 1
ATOM 666 N N . ASN A 1 86 ? 5.84 -14.078 -5.633 1 97.25 86 ASN A N 1
ATOM 667 C CA . ASN A 1 86 ? 6.375 -14.398 -4.312 1 97.25 86 ASN A CA 1
ATOM 668 C C . ASN A 1 86 ? 5.918 -13.391 -3.264 1 97.25 86 ASN A C 1
ATOM 670 O O . ASN A 1 86 ? 5.645 -13.758 -2.119 1 97.25 86 ASN A O 1
ATOM 674 N N . GLY A 1 87 ? 5.922 -12.148 -3.662 1 97.25 87 GLY A N 1
ATOM 675 C CA . GLY A 1 87 ? 5.438 -11.125 -2.748 1 97.25 87 GLY A CA 1
ATOM 676 C C . GLY A 1 87 ? 4 -11.344 -2.312 1 97.25 87 GLY A C 1
ATOM 677 O O . GLY A 1 87 ? 3.693 -11.305 -1.12 1 97.25 87 GLY A O 1
ATOM 678 N N . PHE A 1 88 ? 3.133 -11.625 -3.299 1 97.88 88 PHE A N 1
ATOM 679 C CA . PHE A 1 88 ? 1.737 -11.898 -2.977 1 97.88 88 PHE A CA 1
ATOM 680 C C . PHE A 1 88 ? 1.612 -13.156 -2.133 1 97.88 88 PHE A C 1
ATOM 682 O O . PHE A 1 88 ? 0.85 -13.195 -1.164 1 97.88 88 PHE A O 1
ATOM 689 N N . GLU A 1 89 ? 2.318 -14.141 -2.461 1 97.56 89 GLU A N 1
ATOM 690 C CA . GLU A 1 89 ? 2.258 -15.391 -1.716 1 97.56 89 GLU A CA 1
ATOM 691 C C . GLU A 1 89 ? 2.658 -15.188 -0.258 1 97.56 89 GLU A C 1
ATOM 693 O O . GLU A 1 89 ? 2.029 -15.742 0.647 1 97.56 89 GLU A O 1
ATOM 698 N N . ASP A 1 90 ? 3.664 -14.414 -0.047 1 97.5 90 ASP A N 1
ATOM 699 C CA . ASP A 1 90 ? 4.113 -14.125 1.312 1 97.5 90 ASP A CA 1
ATOM 700 C C . ASP A 1 90 ? 2.996 -13.492 2.133 1 97.5 90 ASP A C 1
ATOM 702 O O . ASP A 1 90 ? 2.699 -13.938 3.242 1 97.5 90 ASP A O 1
ATOM 706 N N . VAL A 1 91 ? 2.328 -12.5 1.562 1 97.69 91 VAL A N 1
ATOM 707 C CA . VAL A 1 91 ? 1.273 -11.797 2.283 1 97.69 91 VAL A CA 1
ATOM 708 C C . VAL A 1 91 ? 0.081 -12.727 2.49 1 97.69 91 VAL A C 1
ATOM 710 O O . VAL A 1 91 ? -0.467 -12.805 3.592 1 97.69 91 VAL A O 1
ATOM 713 N N . VAL A 1 92 ? -0.3 -13.453 1.471 1 97.56 92 VAL A N 1
ATOM 714 C CA . VAL A 1 92 ? -1.508 -14.273 1.496 1 97.56 92 VAL A CA 1
ATOM 715 C C . VAL A 1 92 ? -1.315 -15.445 2.453 1 97.56 92 VAL A C 1
ATOM 717 O O . VAL A 1 92 ? -2.176 -15.719 3.293 1 97.56 92 VAL A O 1
ATOM 720 N N . GLU A 1 93 ? -0.222 -16.078 2.416 1 96.69 93 GLU A N 1
ATOM 721 C CA . GLU A 1 93 ? 0.009 -17.234 3.271 1 96.69 93 GLU A CA 1
ATOM 722 C C . GLU A 1 93 ? 0.182 -16.828 4.73 1 96.69 93 GLU A C 1
ATOM 724 O O . GLU A 1 93 ? -0.14 -17.578 5.641 1 96.69 93 GLU A O 1
ATOM 729 N N . THR A 1 94 ? 0.674 -15.664 4.941 1 96.88 94 THR A N 1
ATOM 730 C CA . THR A 1 94 ? 0.939 -15.195 6.301 1 96.88 94 THR A CA 1
ATOM 731 C C . THR A 1 94 ? -0.318 -14.602 6.922 1 96.88 94 THR A C 1
ATOM 733 O O . THR A 1 94 ? -0.599 -14.82 8.102 1 96.88 94 THR A O 1
ATOM 736 N N . CYS A 1 95 ? -1.122 -13.914 6.133 1 97.06 95 CYS A N 1
ATOM 737 C CA . CYS A 1 95 ? -2.094 -13.023 6.758 1 97.06 95 CYS A CA 1
ATOM 738 C C . CYS A 1 95 ? -3.518 -13.445 6.414 1 97.06 95 CYS A C 1
ATOM 740 O O . CYS A 1 95 ? -4.465 -13.062 7.102 1 97.06 95 CYS A O 1
ATOM 742 N N . HIS A 1 96 ? -3.754 -14.117 5.332 1 97 96 HIS A N 1
ATOM 743 C CA . HIS A 1 96 ? -5.113 -14.484 4.949 1 97 96 HIS A CA 1
ATOM 744 C C . HIS A 1 96 ? -5.75 -15.406 5.98 1 97 96 HIS A C 1
ATOM 746 O O . HIS A 1 96 ? -5.121 -16.375 6.426 1 97 96 HIS A O 1
ATOM 752 N N . GLY A 1 97 ? -6.988 -15.078 6.344 1 94.69 97 GLY A N 1
ATOM 753 C CA . GLY A 1 97 ? -7.695 -15.875 7.328 1 94.69 97 GLY A CA 1
ATOM 754 C C . GLY A 1 97 ? -7.48 -15.398 8.75 1 94.69 97 GLY A C 1
ATOM 755 O O . GLY A 1 97 ? -8.227 -15.773 9.656 1 94.69 97 GLY A O 1
ATOM 756 N N . VAL A 1 98 ? -6.445 -14.602 9 1 94.5 98 VAL A N 1
ATOM 757 C CA . VAL A 1 98 ? -6.184 -14.148 10.359 1 94.5 98 VAL A CA 1
ATOM 758 C C . VAL A 1 98 ? -6.316 -12.633 10.438 1 94.5 98 VAL A C 1
ATOM 760 O O . VAL A 1 98 ? -6.457 -12.07 11.531 1 94.5 98 VAL A O 1
ATOM 763 N N . SER A 1 99 ? -6.156 -11.984 9.367 1 95.44 99 SER A N 1
ATOM 764 C CA . SER A 1 99 ? -6.246 -10.531 9.25 1 95.44 99 SER A CA 1
ATOM 765 C C . SER A 1 99 ? -6.969 -10.125 7.973 1 95.44 99 SER A C 1
ATOM 767 O O . SER A 1 99 ? -7.176 -10.945 7.078 1 95.44 99 SER A O 1
ATOM 769 N N . GLN A 1 100 ? -7.277 -8.812 7.883 1 95.56 100 GLN A N 1
ATOM 770 C CA . GLN A 1 100 ? -7.957 -8.312 6.691 1 95.56 100 GLN A CA 1
ATOM 771 C C . GLN A 1 100 ? -6.961 -8.031 5.57 1 95.56 100 GLN A C 1
ATOM 773 O O . GLN A 1 100 ? -7.359 -7.766 4.434 1 95.56 100 GLN A O 1
ATOM 778 N N . GLY A 1 101 ? -5.711 -8.047 5.902 1 96.19 101 GLY A N 1
ATOM 779 C CA . GLY A 1 101 ? -4.668 -7.762 4.93 1 96.19 101 GLY A CA 1
ATOM 780 C C . GLY A 1 101 ? -3.277 -7.727 5.539 1 96.19 101 GLY A C 1
ATOM 781 O O . GLY A 1 101 ? -3.092 -8.109 6.699 1 96.19 101 GLY A O 1
ATOM 782 N N . GLY A 1 102 ? -2.391 -7.273 4.754 1 96.12 102 GLY A N 1
ATOM 783 C CA . GLY A 1 102 ? -1.011 -7.188 5.203 1 96.12 102 GLY A CA 1
ATOM 784 C C . GLY A 1 102 ? -0.1 -6.5 4.203 1 96.12 102 GLY A C 1
ATOM 785 O O . GLY A 1 102 ? -0.545 -6.098 3.125 1 96.12 102 GLY A O 1
ATOM 786 N N . VAL A 1 103 ? 1.144 -6.387 4.66 1 96.5 103 VAL A N 1
ATOM 787 C CA . VAL A 1 103 ? 2.143 -5.691 3.854 1 96.5 103 VAL A CA 1
ATOM 788 C C . VAL A 1 103 ? 3.447 -6.488 3.85 1 96.5 103 VAL A C 1
ATOM 790 O O . VAL A 1 103 ? 3.822 -7.078 4.863 1 96.5 103 VAL A O 1
ATOM 793 N N . MET A 1 104 ? 4.078 -6.461 2.705 1 96.75 104 MET A N 1
ATOM 794 C CA . MET A 1 104 ? 5.441 -6.98 2.645 1 96.75 104 MET A CA 1
ATOM 795 C C . MET A 1 104 ? 6.367 -6.008 1.925 1 96.75 104 MET A C 1
ATOM 797 O O . MET A 1 104 ? 5.914 -5.207 1.104 1 96.75 104 MET A O 1
ATOM 801 N N . THR A 1 105 ? 7.68 -6.121 2.332 1 94.56 105 THR A N 1
ATOM 802 C CA . THR A 1 105 ? 8.727 -5.387 1.637 1 94.56 105 THR A CA 1
ATOM 803 C C . THR A 1 105 ? 9.859 -6.32 1.225 1 94.56 105 THR A C 1
ATOM 805 O O . THR A 1 105 ? 10.062 -7.371 1.839 1 94.56 105 THR A O 1
ATOM 808 N N . ASN A 1 106 ? 10.539 -6.031 0.013 1 88.38 106 ASN A N 1
ATOM 809 C CA . ASN A 1 106 ? 11.695 -6.848 -0.349 1 88.38 106 ASN A CA 1
ATOM 810 C C . ASN A 1 106 ? 12.836 -5.992 -0.878 1 88.38 106 ASN A C 1
ATOM 812 O O . ASN A 1 106 ? 13.57 -6.414 -1.774 1 88.38 106 ASN A O 1
ATOM 816 N N . GLY A 1 107 ? 13.07 -4.77 -0.366 1 82.75 107 GLY A N 1
ATOM 817 C CA . GLY A 1 107 ? 14.172 -3.891 -0.733 1 82.75 107 GLY A CA 1
ATOM 818 C C . GLY A 1 107 ? 13.867 -3.025 -1.94 1 82.75 107 GLY A C 1
ATOM 819 O O . GLY A 1 107 ? 14.531 -2.01 -2.166 1 82.75 107 GLY A O 1
ATOM 820 N N . ASN A 1 108 ? 12.914 -3.467 -2.771 1 90.31 108 ASN A N 1
ATOM 821 C CA . ASN A 1 108 ? 12.617 -2.711 -3.984 1 90.31 108 ASN A CA 1
ATOM 822 C C . ASN A 1 108 ? 11.148 -2.287 -4.031 1 90.31 108 ASN A C 1
ATOM 824 O O . ASN A 1 108 ? 10.758 -1.481 -4.879 1 90.31 108 ASN A O 1
ATOM 828 N N . VAL A 1 109 ? 10.453 -2.934 -3.229 1 94.75 109 VAL A N 1
ATOM 829 C CA . VAL A 1 109 ? 9.016 -2.768 -3.393 1 94.75 109 VAL A CA 1
ATOM 830 C C . VAL A 1 109 ? 8.312 -2.957 -2.047 1 94.75 109 VAL A C 1
ATOM 832 O O . VAL A 1 109 ? 8.812 -3.678 -1.179 1 94.75 109 VAL A O 1
ATOM 835 N N . SER A 1 110 ? 7.301 -2.277 -1.812 1 96.31 110 SER A N 1
ATOM 836 C CA . SER A 1 110 ? 6.324 -2.58 -0.768 1 96.31 110 SER A CA 1
ATOM 837 C C . SER A 1 110 ? 4.973 -2.953 -1.366 1 96.31 110 SER A C 1
ATOM 839 O O . SER A 1 110 ? 4.453 -2.244 -2.23 1 96.31 110 SER A O 1
ATOM 841 N N . LEU A 1 111 ? 4.445 -4.023 -0.939 1 97.44 111 LEU A N 1
ATOM 842 C CA . LEU A 1 111 ? 3.17 -4.555 -1.406 1 97.44 111 LEU A CA 1
ATOM 843 C C . LEU A 1 111 ? 2.15 -4.598 -0.272 1 97.44 111 LEU A C 1
ATOM 845 O O . LEU A 1 111 ? 2.383 -5.242 0.753 1 97.44 111 LEU A O 1
ATOM 849 N N . ASN A 1 112 ? 1.096 -3.895 -0.458 1 96.88 112 ASN A N 1
ATOM 850 C CA . ASN A 1 112 ? -0.003 -3.773 0.494 1 96.88 112 ASN A CA 1
ATOM 851 C C . ASN A 1 112 ? -1.283 -4.406 -0.044 1 96.88 112 ASN A C 1
ATOM 853 O O . ASN A 1 112 ? -1.852 -3.93 -1.027 1 96.88 112 ASN A O 1
ATOM 857 N N . VAL A 1 113 ? -1.743 -5.438 0.624 1 97.25 113 VAL A N 1
ATOM 858 C CA . VAL A 1 113 ? -2.861 -6.219 0.104 1 97.25 113 VAL A CA 1
ATOM 859 C C . VAL A 1 113 ? -3.998 -6.234 1.124 1 97.25 113 VAL A C 1
ATOM 861 O O . VAL A 1 113 ? -3.783 -6.551 2.297 1 97.25 113 VAL A O 1
ATOM 864 N N . HIS A 1 114 ? -5.148 -5.902 0.728 1 96.44 114 HIS A N 1
ATOM 865 C CA . HIS A 1 114 ? -6.375 -5.996 1.515 1 96.44 114 HIS A CA 1
ATOM 866 C C . HIS A 1 114 ? -7.316 -7.047 0.944 1 96.44 114 HIS A C 1
ATOM 868 O O . HIS A 1 114 ? -7.625 -7.031 -0.25 1 96.44 114 HIS A O 1
ATOM 874 N N . PHE A 1 115 ? -7.816 -7.934 1.796 1 96.56 115 PHE A N 1
ATOM 875 C CA . PHE A 1 115 ? -8.461 -9.141 1.3 1 96.56 115 PHE A CA 1
ATOM 876 C C . PHE A 1 115 ? -9.977 -8.969 1.28 1 96.56 115 PHE A C 1
ATOM 878 O O . PHE A 1 115 ? -10.711 -9.914 0.954 1 96.56 115 PHE A O 1
ATOM 885 N N . CYS A 1 116 ? -10.508 -7.84 1.691 1 94.31 116 CYS A N 1
ATOM 886 C CA . CYS A 1 116 ? -11.945 -7.672 1.875 1 94.31 116 CYS A CA 1
ATOM 887 C C . CYS A 1 116 ? -12.43 -6.363 1.255 1 94.31 116 CYS A C 1
ATOM 889 O O . CYS A 1 116 ? -11.641 -5.637 0.644 1 94.31 116 CYS A O 1
ATOM 891 N N . ASP A 1 117 ? -13.758 -6.238 1.335 1 91.62 117 ASP A N 1
ATOM 892 C CA . ASP A 1 117 ? -14.32 -4.922 1.034 1 91.62 117 ASP A CA 1
ATOM 893 C C . ASP A 1 117 ? -14.086 -3.949 2.188 1 91.62 117 ASP A C 1
ATOM 895 O O . ASP A 1 117 ? -14.203 -4.324 3.357 1 91.62 117 ASP A O 1
ATOM 899 N N . TRP A 1 118 ? -13.68 -2.686 1.828 1 88.5 118 TRP A N 1
ATOM 900 C CA . TRP A 1 118 ? -13.477 -1.71 2.895 1 88.5 118 TRP A CA 1
ATOM 901 C C . TRP A 1 118 ? -14.805 -1.199 3.43 1 88.5 118 TRP A C 1
ATOM 903 O O . TRP A 1 118 ? -15.773 -1.05 2.674 1 88.5 118 TRP A O 1
ATOM 913 N N . MET B 1 1 ? -37.75 20.5 34.719 1 46.12 1 MET B N 1
ATOM 914 C CA . MET B 1 1 ? -37.312 20.062 33.375 1 46.12 1 MET B CA 1
ATOM 915 C C . MET B 1 1 ? -35.875 19.531 33.438 1 46.12 1 MET B C 1
ATOM 917 O O . MET B 1 1 ? -34.938 20.297 33.719 1 46.12 1 MET B O 1
ATOM 921 N N . HIS B 1 2 ? -35.625 18.203 33.781 1 60.5 2 HIS B N 1
ATOM 922 C CA . HIS B 1 2 ? -34.344 17.5 33.844 1 60.5 2 HIS B CA 1
ATOM 923 C C . HIS B 1 2 ? -33.781 17.281 32.469 1 60.5 2 HIS B C 1
ATOM 925 O O . HIS B 1 2 ? -34.375 16.625 31.625 1 60.5 2 HIS B O 1
ATOM 931 N N . LEU B 1 3 ? -33.031 18.188 31.984 1 60 3 LEU B N 1
ATOM 932 C CA . LEU B 1 3 ? -32.25 18.016 30.766 1 60 3 LEU B CA 1
ATOM 933 C C . LEU B 1 3 ? -31.297 16.8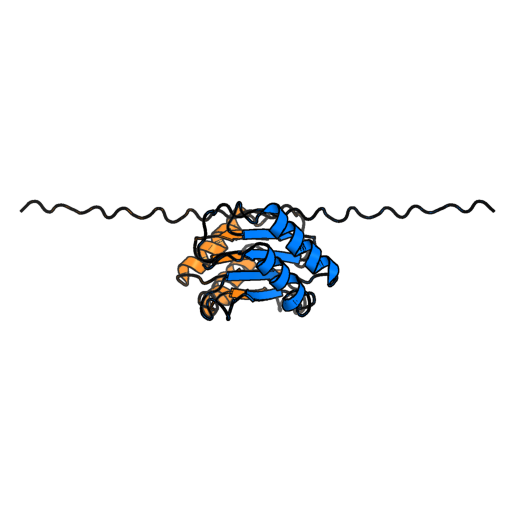28 30.875 1 60 3 LEU B C 1
ATOM 935 O O . LEU B 1 3 ? -30.359 16.844 31.672 1 60 3 LEU B O 1
ATOM 939 N N . SER B 1 4 ? -31.734 15.594 30.516 1 54.91 4 SER B N 1
ATOM 940 C CA . SER B 1 4 ? -30.859 14.438 30.391 1 54.91 4 SER B CA 1
ATOM 941 C C . SER B 1 4 ? -29.844 14.633 29.266 1 54.91 4 SER B C 1
ATOM 943 O O . SER B 1 4 ? -30.234 14.734 28.094 1 54.91 4 SER B O 1
ATOM 945 N N . THR B 1 5 ? -28.719 15.156 29.547 1 53.69 5 THR B N 1
ATOM 946 C CA . THR B 1 5 ? -27.625 15.172 28.562 1 53.69 5 THR B CA 1
ATOM 947 C C . THR B 1 5 ? -27.297 13.758 28.109 1 53.69 5 THR B C 1
ATOM 949 O O . THR B 1 5 ? -26.875 12.922 28.906 1 53.69 5 THR B O 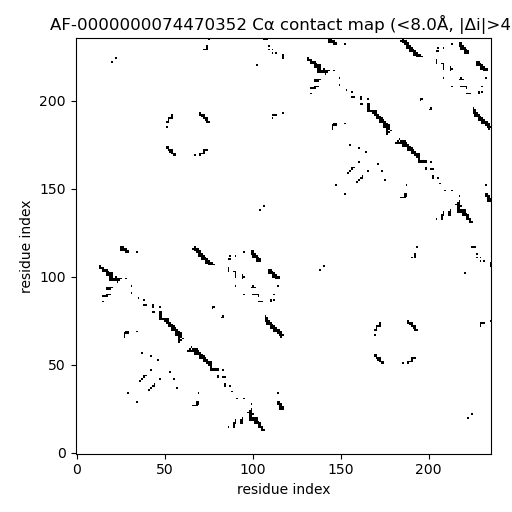1
ATOM 952 N N . LEU B 1 6 ? -27.844 13.32 26.984 1 48.78 6 LEU B N 1
ATOM 953 C CA . LEU B 1 6 ? -27.438 12.086 26.328 1 48.78 6 LEU B CA 1
ATOM 954 C C . LEU B 1 6 ? -25.969 12.156 25.938 1 48.78 6 LEU B C 1
ATOM 956 O O . LEU B 1 6 ? -25.594 12.953 25.062 1 48.78 6 LEU B O 1
ATOM 960 N N . LEU B 1 7 ? -25.078 11.703 26.797 1 51.97 7 LEU B N 1
ATOM 961 C CA . LEU B 1 7 ? -23.688 11.523 26.406 1 51.97 7 LEU B CA 1
ATOM 962 C C . LEU B 1 7 ? -23.562 10.531 25.25 1 51.97 7 LEU B C 1
ATOM 964 O O . LEU B 1 7 ? -23.859 9.344 25.422 1 51.97 7 LEU B O 1
ATOM 968 N N . LEU B 1 8 ? -23.516 10.992 24.047 1 52.41 8 LEU B N 1
ATOM 969 C CA . LEU B 1 8 ? -23.219 10.125 22.906 1 52.41 8 LEU B CA 1
ATOM 970 C C . LEU B 1 8 ? -21.859 9.469 23.062 1 52.41 8 LEU B C 1
ATOM 972 O O . LEU B 1 8 ? -20.844 10.156 23.234 1 52.41 8 LEU B O 1
ATOM 976 N N . PRO B 1 9 ? -21.812 8.141 23.219 1 46.22 9 PRO B N 1
ATOM 977 C CA . PRO B 1 9 ? -20.5 7.477 23.266 1 46.22 9 PRO B CA 1
ATOM 978 C C . PRO B 1 9 ? -19.641 7.809 22.047 1 46.22 9 PRO B C 1
ATOM 980 O O . PRO B 1 9 ? -20.094 7.691 20.906 1 46.22 9 PRO B O 1
ATOM 983 N N . LEU B 1 10 ? -18.641 8.602 22.203 1 40.22 10 LEU B N 1
ATOM 984 C CA . LEU B 1 10 ? -17.672 8.742 21.125 1 40.22 10 LEU B CA 1
ATOM 985 C C . LEU B 1 10 ? -17.141 7.383 20.672 1 40.22 10 LEU B C 1
ATOM 987 O O . LEU B 1 10 ? -16.672 6.598 21.5 1 40.22 10 LEU B O 1
ATOM 991 N N . LEU B 1 11 ? -17.625 6.762 19.688 1 45.03 11 LEU B N 1
ATOM 992 C CA . LEU B 1 11 ? -17.031 5.555 19.125 1 45.03 11 LEU B CA 1
ATOM 993 C C . LEU B 1 11 ? -15.516 5.656 19.125 1 45.03 11 LEU B C 1
ATOM 995 O O . LEU B 1 11 ? -14.953 6.711 18.812 1 45.03 11 LEU B O 1
ATOM 999 N N . PRO B 1 12 ? -14.875 4.754 19.891 1 43.53 12 PRO B N 1
ATOM 1000 C CA . PRO B 1 12 ? -13.414 4.805 19.875 1 43.53 12 PRO B CA 1
ATOM 1001 C C . PRO B 1 12 ? -12.836 4.945 18.469 1 43.53 12 PRO B C 1
ATOM 1003 O O . PRO B 1 12 ? -13.234 4.207 17.562 1 43.53 12 PRO B O 1
ATOM 1006 N N . THR B 1 13 ? -12.461 6.195 18.078 1 46.53 13 THR B N 1
ATOM 1007 C CA . THR B 1 13 ? -11.711 6.348 16.844 1 46.53 13 THR B CA 1
ATOM 1008 C C . THR B 1 13 ? -10.625 5.273 16.734 1 46.53 13 THR B C 1
ATOM 1010 O O . THR B 1 13 ? -9.906 5.012 17.688 1 46.53 13 THR B O 1
ATOM 1013 N N . ALA B 1 14 ? -11.016 4.18 16.016 1 51.59 14 ALA B N 1
ATOM 1014 C CA . ALA B 1 14 ? -10 3.146 15.844 1 51.59 14 ALA B CA 1
ATOM 1015 C C . ALA B 1 14 ? -8.594 3.754 15.812 1 51.59 14 ALA B C 1
ATOM 1017 O O . ALA B 1 14 ? -8.344 4.711 15.086 1 51.59 14 ALA B O 1
ATOM 1018 N N . ALA B 1 15 ? -7.938 3.582 17 1 55.88 15 ALA B N 1
ATOM 1019 C CA . ALA B 1 15 ? -6.582 4.105 17.156 1 55.88 15 ALA B CA 1
ATOM 1020 C C . ALA B 1 15 ? -5.719 3.76 15.953 1 55.88 15 ALA B C 1
ATOM 1022 O O . ALA B 1 15 ? -5.684 2.607 15.516 1 55.88 15 ALA B O 1
ATOM 1023 N N . LEU B 1 16 ? -5.359 4.781 15.102 1 64 16 LEU B N 1
ATOM 1024 C CA . LEU B 1 16 ? -4.367 4.672 14.031 1 64 16 LEU B CA 1
ATOM 1025 C C . LEU B 1 16 ? -3.051 4.121 14.57 1 64 16 LEU B C 1
ATOM 1027 O O . LEU B 1 16 ? -2.502 4.645 15.539 1 64 16 LEU B O 1
ATOM 1031 N N . SER B 1 17 ? -2.879 2.809 14.328 1 77.31 17 SER B N 1
ATOM 1032 C CA . SER B 1 17 ? -1.52 2.424 14.688 1 77.31 17 SER B CA 1
ATOM 1033 C C . SER B 1 17 ? -0.72 1.994 13.461 1 77.31 17 SER B C 1
ATOM 1035 O O . SER B 1 17 ? -1.047 0.993 12.82 1 77.31 17 SER B O 1
ATOM 1037 N N . ALA B 1 18 ? 0.272 2.852 13.117 1 93.75 18 ALA B N 1
ATOM 1038 C CA . ALA B 1 18 ? 1.164 2.555 12 1 93.75 18 ALA B CA 1
ATOM 1039 C C . ALA B 1 18 ? 2.141 1.438 12.359 1 93.75 18 ALA B C 1
ATOM 1041 O O . ALA B 1 18 ? 2.547 1.308 13.516 1 93.75 18 ALA B O 1
ATOM 1042 N N . ILE B 1 19 ? 2.396 0.596 11.531 1 93.5 19 ILE B N 1
ATOM 1043 C CA . ILE B 1 19 ? 3.436 -0.427 11.594 1 93.5 19 ILE B CA 1
ATOM 1044 C C . ILE B 1 19 ? 4.605 -0.037 10.695 1 93.5 19 ILE B C 1
ATOM 1046 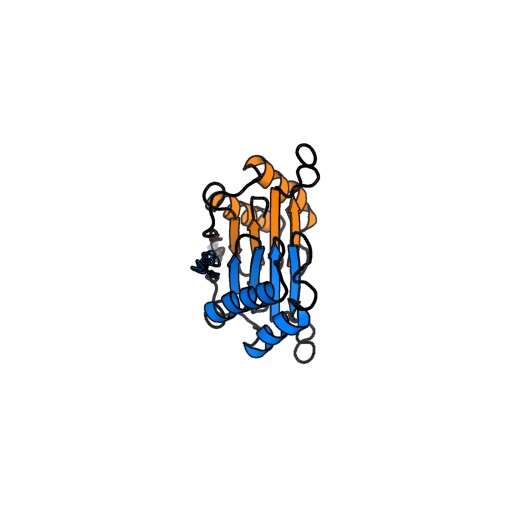O O . ILE B 1 19 ? 4.41 0.278 9.516 1 93.5 19 ILE B O 1
ATOM 1050 N N . CYS B 1 20 ? 5.82 -0.109 11.32 1 95.38 20 CYS B N 1
ATOM 1051 C CA . CYS B 1 20 ? 6.996 0.275 10.555 1 95.38 20 CYS B CA 1
ATOM 1052 C C . CYS B 1 20 ? 7.574 -0.921 9.805 1 95.38 20 CYS B C 1
ATOM 1054 O O . CYS B 1 20 ? 7.543 -2.047 10.305 1 95.38 20 CYS B O 1
ATOM 1056 N N . TYR B 1 21 ? 8.109 -0.595 8.617 1 93.19 21 TYR B N 1
ATOM 1057 C CA . TYR B 1 21 ? 8.883 -1.62 7.922 1 93.19 21 TYR B CA 1
ATOM 1058 C C . TYR B 1 21 ? 10.055 -2.09 8.781 1 93.19 21 TYR B C 1
ATOM 1060 O O . TYR B 1 21 ? 10.555 -1.342 9.625 1 93.19 21 TYR B O 1
ATOM 1068 N N . PRO B 1 22 ? 10.484 -3.281 8.469 1 91.62 22 PRO B N 1
ATOM 1069 C CA . PRO B 1 22 ? 11.695 -3.701 9.172 1 91.62 22 PRO B CA 1
ATOM 1070 C C . PRO B 1 22 ? 12.969 -3.088 8.586 1 91.62 22 PRO B C 1
ATOM 1072 O O . PRO B 1 22 ? 14.008 -3.049 9.25 1 91.62 22 PRO B O 1
ATOM 1075 N N . GLU B 1 23 ? 12.906 -2.641 7.352 1 90.31 23 GLU B N 1
ATOM 1076 C CA . GLU B 1 23 ? 14.07 -2.096 6.664 1 90.31 23 GLU B CA 1
ATOM 1077 C C . GLU B 1 23 ? 14.445 -0.721 7.215 1 90.31 23 GLU B C 1
ATOM 1079 O O . GLU B 1 23 ? 13.57 0.127 7.422 1 90.31 23 GLU B O 1
ATOM 1084 N N . THR B 1 24 ? 15.758 -0.627 7.383 1 89.81 24 THR B N 1
ATOM 1085 C CA . THR B 1 24 ? 16.297 0.649 7.836 1 89.81 24 THR B CA 1
ATOM 1086 C C . THR B 1 24 ? 17.344 1.169 6.855 1 89.81 24 THR B C 1
ATOM 1088 O O . THR B 1 24 ? 17.797 0.439 5.969 1 89.81 24 THR B O 1
ATOM 1091 N N . GLY B 1 25 ? 17.781 2.479 6.918 1 83.94 25 GLY B N 1
ATOM 1092 C CA . GLY B 1 25 ? 18.906 3.029 6.184 1 83.94 25 GLY B CA 1
ATOM 1093 C C . GLY B 1 25 ? 18.641 3.18 4.699 1 83.94 25 GLY B C 1
ATOM 1094 O O . GLY B 1 25 ? 19.469 2.787 3.867 1 83.94 25 GLY B O 1
ATOM 1095 N N . GLY B 1 26 ? 17.672 3.863 4.27 1 87 26 GLY B N 1
ATOM 1096 C CA . GLY B 1 26 ? 17.375 4.109 2.869 1 87 26 GLY B CA 1
ATOM 1097 C C . GLY B 1 26 ? 18.188 5.246 2.277 1 87 26 GLY B C 1
ATOM 1098 O O . GLY B 1 26 ? 18.875 5.977 3.004 1 87 26 GLY B O 1
ATOM 1099 N N . SER B 1 27 ? 18.219 5.285 0.897 1 89.06 27 SER B N 1
ATOM 1100 C CA . SER B 1 27 ? 18.906 6.355 0.172 1 89.06 27 SER B CA 1
ATOM 1101 C C . SER B 1 27 ? 17.906 7.359 -0.392 1 89.06 27 SER B C 1
ATOM 1103 O O . SER B 1 27 ? 16.812 6.984 -0.808 1 89.06 27 SER B O 1
ATOM 1105 N N . ASN B 1 28 ? 18.344 8.68 -0.45 1 91.25 28 ASN B N 1
ATOM 1106 C CA . ASN B 1 28 ? 17.531 9.758 -1.012 1 91.25 28 ASN B CA 1
ATOM 1107 C C . ASN B 1 28 ? 16.172 9.852 -0.333 1 91.25 28 ASN B C 1
ATOM 1109 O O . ASN B 1 28 ? 15.148 9.969 -1.007 1 91.25 28 ASN B O 1
ATOM 1113 N N . CYS B 1 29 ? 16.234 9.773 0.948 1 94 29 CYS B N 1
ATOM 1114 C CA . CYS B 1 29 ? 14.992 9.82 1.712 1 94 29 CYS B CA 1
ATOM 1115 C C . CYS B 1 29 ? 14.469 11.242 1.825 1 94 29 CYS B C 1
ATOM 1117 O O . CYS B 1 29 ? 15.258 12.188 1.948 1 94 29 CYS B O 1
ATOM 1119 N N . ALA B 1 30 ? 13.195 11.383 1.725 1 94.38 30 ALA B N 1
ATOM 1120 C CA . ALA B 1 30 ? 12.586 12.68 1.989 1 94.38 30 ALA B CA 1
ATOM 1121 C C . ALA B 1 30 ? 12.859 13.133 3.422 1 94.38 30 ALA B C 1
ATOM 1123 O O . ALA B 1 30 ? 12.766 12.336 4.359 1 94.38 30 ALA B O 1
ATOM 1124 N N . SER B 1 31 ? 13.195 14.367 3.572 1 94.25 31 SER B N 1
ATOM 1125 C CA . SER B 1 31 ? 13.266 14.922 4.918 1 94.25 31 SER B CA 1
ATOM 1126 C C . SER B 1 31 ? 11.883 14.977 5.562 1 94.25 31 SER B C 1
ATOM 1128 O O . SER B 1 31 ? 10.867 14.875 4.875 1 94.25 31 SER B O 1
ATOM 1130 N N . LEU B 1 32 ? 11.883 15.164 6.898 1 95.5 32 LEU B N 1
ATOM 1131 C CA . LEU B 1 32 ? 10.617 15.25 7.625 1 95.5 32 LEU B CA 1
ATOM 1132 C C . LEU B 1 32 ? 9.766 16.391 7.086 1 95.5 32 LEU B C 1
ATOM 1134 O O . LEU B 1 32 ? 8.57 16.219 6.844 1 95.5 32 LEU B O 1
ATOM 1138 N N . ILE B 1 33 ? 10.344 17.516 6.852 1 94.62 33 ILE B N 1
ATOM 1139 C CA . ILE B 1 33 ? 9.617 18.688 6.352 1 94.62 33 ILE B CA 1
ATOM 1140 C C . ILE B 1 33 ? 9.102 18.406 4.945 1 94.62 33 ILE B C 1
ATOM 1142 O O . ILE B 1 33 ? 7.945 18.703 4.633 1 94.62 33 ILE B O 1
ATOM 1146 N N . SER B 1 34 ? 9.883 17.812 4.102 1 93.56 34 SER B N 1
ATOM 1147 C CA . SER B 1 34 ? 9.5 17.562 2.715 1 93.56 34 SER B CA 1
ATOM 1148 C C . SER B 1 34 ? 8.336 16.578 2.633 1 93.56 34 SER B C 1
ATOM 1150 O O . SER B 1 34 ? 7.438 16.734 1.806 1 93.56 34 SER B O 1
ATOM 1152 N N . ILE B 1 35 ? 8.406 15.547 3.502 1 95.5 35 ILE B N 1
ATOM 1153 C CA . ILE B 1 35 ? 7.348 14.547 3.438 1 95.5 35 ILE B CA 1
ATOM 1154 C C . ILE B 1 35 ? 6.039 15.148 3.947 1 95.5 35 ILE B C 1
ATOM 1156 O O . ILE B 1 35 ? 4.961 14.82 3.438 1 95.5 35 ILE B O 1
ATOM 1160 N N . LYS B 1 36 ? 6.105 15.969 4.914 1 95 36 LYS B N 1
ATOM 1161 C CA . LYS B 1 36 ? 4.906 16.641 5.414 1 95 36 LYS B CA 1
ATOM 1162 C C . LYS B 1 36 ? 4.301 17.547 4.352 1 95 36 LYS B C 1
ATOM 1164 O O . LYS B 1 36 ? 3.082 17.594 4.176 1 95 36 LYS B O 1
ATOM 1169 N N . GLU B 1 37 ? 5.121 18.203 3.623 1 93.94 37 GLU B N 1
ATOM 1170 C CA . GLU B 1 37 ? 4.652 19.047 2.527 1 93.94 37 GLU B CA 1
ATOM 1171 C C . GLU B 1 37 ? 4.031 18.203 1.413 1 93.94 37 GLU B C 1
ATOM 1173 O O . GLU B 1 37 ? 2.969 18.547 0.892 1 93.94 37 GLU B O 1
ATOM 1178 N N . PHE B 1 38 ? 4.664 17.203 1.09 1 93.94 38 PHE B N 1
ATOM 1179 C CA . PHE B 1 38 ? 4.172 16.312 0.043 1 93.94 38 PHE B CA 1
ATOM 1180 C C . PHE B 1 38 ? 2.766 15.828 0.363 1 93.94 38 PHE B C 1
ATOM 1182 O O . PHE B 1 38 ? 1.858 15.945 -0.463 1 93.94 38 PHE B O 1
ATOM 1189 N N . TYR B 1 39 ? 2.561 15.258 1.598 1 96.06 39 TYR B N 1
ATOM 1190 C CA . TYR B 1 39 ? 1.273 14.602 1.811 1 96.06 39 TYR B CA 1
ATOM 1191 C C . TYR B 1 39 ? 0.177 15.633 2.061 1 96.06 39 TYR B C 1
ATOM 1193 O O . TYR B 1 39 ? -0.996 15.375 1.77 1 96.06 39 TYR B O 1
ATOM 1201 N N . SER B 1 40 ? 0.523 16.828 2.582 1 96 40 SER B N 1
ATOM 1202 C CA . SER B 1 40 ? -0.503 17.812 2.881 1 96 40 SER B CA 1
ATOM 1203 C C . SER B 1 40 ? -0.881 18.609 1.634 1 96 40 SER B C 1
ATOM 1205 O O . SER B 1 40 ? -2.064 18.781 1.341 1 96 40 SER B O 1
ATOM 1207 N N . LEU B 1 41 ? 0.094 18.984 0.813 1 94.19 41 LEU B N 1
ATOM 1208 C CA . LEU B 1 41 ? -0.149 19.938 -0.265 1 94.19 41 LEU B CA 1
ATOM 1209 C C . LEU B 1 41 ? -0.37 19.203 -1.59 1 94.19 41 LEU B C 1
ATOM 1211 O O . LEU B 1 41 ? -0.976 19.766 -2.51 1 94.19 41 LEU B O 1
ATOM 1215 N N . GLN B 1 42 ? 0.091 18.031 -1.617 1 92.38 42 GLN B N 1
ATOM 1216 C CA . GLN B 1 42 ? 0.014 17.359 -2.904 1 92.38 42 GLN B CA 1
ATOM 1217 C C . GLN B 1 42 ? -0.906 16.141 -2.828 1 92.38 42 GLN B C 1
ATOM 1219 O O . GLN B 1 42 ? -1.894 16.062 -3.561 1 92.38 42 GLN B O 1
ATOM 1224 N N . TYR B 1 43 ? -0.717 15.352 -1.909 1 96.75 43 TYR B N 1
ATOM 1225 C CA . TYR B 1 43 ? -1.452 14.094 -1.948 1 96.75 43 TYR B CA 1
ATOM 1226 C C . TYR B 1 43 ? -2.854 14.266 -1.373 1 96.75 43 TYR B C 1
ATOM 1228 O O . TYR B 1 43 ? -3.848 14.07 -2.078 1 96.75 43 TYR B O 1
ATOM 1236 N N . CYS B 1 44 ? -2.945 14.664 -0.081 1 98.25 44 CYS B N 1
ATOM 1237 C CA . CYS B 1 44 ? -4.254 14.695 0.564 1 98.25 44 CYS B CA 1
ATOM 1238 C C . CYS B 1 44 ? -5.129 15.789 -0.028 1 98.25 44 CYS B C 1
ATOM 1240 O O . CYS B 1 44 ? -6.352 15.648 -0.09 1 98.25 44 CYS B O 1
ATOM 1242 N N . GLN B 1 45 ? -4.504 16.797 -0.495 1 96.75 45 GLN B N 1
ATOM 1243 C CA . GLN B 1 45 ? -5.27 17.891 -1.086 1 96.75 45 GLN B CA 1
ATOM 1244 C C . GLN B 1 45 ? -6.078 17.406 -2.287 1 96.75 45 GLN B C 1
ATOM 1246 O O . GLN B 1 45 ? -7.199 17.859 -2.512 1 96.75 45 GLN B O 1
ATOM 1251 N N . TYR B 1 46 ? -5.609 16.375 -3.018 1 95.81 46 TYR B N 1
ATOM 1252 C CA . TYR B 1 46 ? -6.238 16.078 -4.297 1 95.81 46 TYR B CA 1
ATOM 1253 C C . TYR B 1 46 ? -6.652 14.617 -4.375 1 95.81 46 TYR B C 1
ATOM 1255 O O . TYR B 1 46 ? -7.379 14.219 -5.289 1 95.81 46 TYR B O 1
ATOM 1263 N N . ARG B 1 47 ? -6.266 13.867 -3.357 1 95.94 47 ARG B N 1
ATOM 1264 C CA . ARG B 1 47 ? -6.371 12.445 -3.668 1 95.94 47 ARG B CA 1
ATOM 1265 C C . ARG B 1 47 ? -6.98 11.672 -2.5 1 95.94 47 ARG B C 1
ATOM 1267 O O . ARG B 1 47 ? -7.047 10.445 -2.529 1 95.94 47 ARG B O 1
ATOM 1274 N N . TRP B 1 48 ? -7.371 12.352 -1.466 1 95.44 48 TRP B N 1
ATOM 1275 C CA . TRP B 1 48 ? -7.902 11.641 -0.304 1 95.44 48 TRP B CA 1
ATOM 1276 C C . TRP B 1 48 ? -9.156 10.867 -0.669 1 95.44 48 TRP B C 1
ATOM 1278 O O . TRP B 1 48 ? -9.469 9.844 -0.05 1 95.44 48 TRP B O 1
ATOM 1288 N N . ASN B 1 49 ? -9.914 11.305 -1.705 1 95.5 49 ASN B N 1
ATOM 1289 C CA . ASN B 1 49 ? -11.242 10.773 -1.999 1 95.5 49 ASN B CA 1
ATOM 1290 C C . ASN B 1 49 ? -11.234 9.922 -3.266 1 95.5 49 ASN B C 1
ATOM 1292 O O . ASN B 1 49 ? -12.289 9.625 -3.828 1 95.5 49 ASN B O 1
ATOM 1296 N N . VAL B 1 50 ? -10 9.641 -3.771 1 94.5 50 VAL B N 1
ATOM 1297 C CA . VAL B 1 50 ? -9.945 8.75 -4.926 1 94.5 50 VAL B CA 1
ATOM 1298 C C . VAL B 1 50 ? -10.461 7.367 -4.531 1 94.5 50 VAL B C 1
ATOM 1300 O O . VAL B 1 50 ? -10.008 6.789 -3.541 1 94.5 50 VAL B O 1
ATOM 1303 N N . LEU B 1 51 ? -11.305 6.773 -5.301 1 90.5 51 LEU B N 1
ATOM 1304 C CA . LEU B 1 51 ? -12.031 5.562 -4.941 1 90.5 51 LEU B CA 1
ATOM 1305 C C . LEU B 1 51 ? -11.133 4.332 -5.07 1 90.5 51 LEU B C 1
ATOM 1307 O O . LEU B 1 51 ? -10.336 4.242 -6.004 1 90.5 51 LEU B O 1
ATOM 1311 N N . TYR B 1 52 ? -11.281 3.418 -4.043 1 88.12 52 TYR B N 1
ATOM 1312 C CA . TYR B 1 52 ? -10.789 2.049 -3.963 1 88.12 52 TYR B CA 1
ATOM 1313 C C . TYR B 1 52 ? -9.273 2.023 -3.816 1 88.12 52 TYR B C 1
ATOM 1315 O O . TYR B 1 52 ? -8.695 1.008 -3.416 1 88.12 52 TYR B O 1
ATOM 1323 N N . GLY B 1 53 ? -8.633 3.088 -4.195 1 92.69 53 GLY B N 1
ATOM 1324 C CA . GLY B 1 53 ? -7.188 3.133 -4.023 1 92.69 53 GLY B CA 1
ATOM 1325 C C . GLY B 1 53 ? -6.508 4.133 -4.938 1 92.69 53 GLY B C 1
ATOM 1326 O O . GLY B 1 53 ? -7.148 4.723 -5.809 1 92.69 53 GLY B O 1
ATOM 1327 N N . ASP B 1 54 ? -5.191 4.254 -4.691 1 94.19 54 ASP B N 1
ATOM 1328 C CA . ASP B 1 54 ? -4.371 5.188 -5.457 1 94.19 54 ASP B CA 1
ATOM 1329 C C . ASP B 1 54 ? -2.891 5.016 -5.121 1 94.19 54 ASP B C 1
ATOM 1331 O O . ASP B 1 54 ? -2.539 4.301 -4.184 1 94.19 54 ASP B O 1
ATOM 1335 N N . TRP B 1 55 ? -2.098 5.641 -6.004 1 94.81 55 TRP B N 1
ATOM 1336 C CA . TRP B 1 55 ? -0.669 5.727 -5.715 1 94.81 55 TRP B CA 1
ATOM 1337 C C . TRP B 1 55 ? -0.09 7.047 -6.211 1 94.81 55 TRP B C 1
ATOM 1339 O O . TRP B 1 55 ? -0.644 7.672 -7.121 1 94.81 55 TRP B O 1
ATOM 1349 N N . ASP B 1 56 ? 0.997 7.453 -5.582 1 95.06 56 ASP B N 1
ATOM 1350 C CA . ASP B 1 56 ? 1.735 8.633 -6.027 1 95.06 56 ASP B CA 1
ATOM 1351 C C . ASP B 1 56 ? 3.18 8.594 -5.531 1 95.06 56 ASP B C 1
ATOM 1353 O O . ASP B 1 56 ? 3.549 7.723 -4.746 1 95.06 56 ASP B O 1
ATOM 1357 N N . HIS B 1 57 ? 3.934 9.477 -6.043 1 93.38 57 HIS B N 1
ATOM 1358 C CA . HIS B 1 57 ? 5.312 9.609 -5.582 1 93.38 57 HIS B CA 1
ATOM 1359 C C . HIS B 1 57 ? 5.734 11.078 -5.512 1 93.38 57 HIS B C 1
ATOM 1361 O O . HIS B 1 57 ? 5.074 11.945 -6.094 1 93.38 57 HIS B O 1
ATOM 1367 N N . PHE B 1 58 ? 6.727 11.281 -4.723 1 92.94 58 PHE B N 1
ATOM 1368 C CA . PHE B 1 58 ? 7.285 12.609 -4.531 1 92.94 58 PHE B CA 1
ATOM 1369 C C . PHE B 1 58 ? 8.656 12.727 -5.188 1 92.94 58 PHE B C 1
ATOM 1371 O O . PHE B 1 58 ? 9.547 11.922 -4.91 1 92.94 58 PHE B O 1
ATOM 1378 N N . VAL B 1 59 ? 8.742 13.625 -6.086 1 89.62 59 VAL B N 1
ATOM 1379 C CA . VAL B 1 59 ? 10.016 14.023 -6.676 1 89.62 59 VAL B CA 1
ATOM 1380 C C . VAL B 1 59 ? 10.328 15.469 -6.301 1 89.62 59 VAL B C 1
ATOM 1382 O O . VAL B 1 59 ? 9.438 16.312 -6.266 1 89.62 59 VAL B O 1
ATOM 1385 N N . ASN B 1 60 ? 11.594 15.609 -5.84 1 79.81 60 ASN B N 1
ATOM 1386 C CA . ASN B 1 60 ? 12.055 16.969 -5.629 1 79.81 60 ASN B CA 1
ATOM 1387 C C . ASN B 1 60 ? 12.781 17.516 -6.859 1 79.81 60 ASN B C 1
ATOM 1389 O O . ASN B 1 60 ? 13.977 17.281 -7.035 1 79.81 60 ASN B O 1
ATOM 1393 N N . ASN B 1 61 ? 12.016 18.203 -7.57 1 72.75 61 ASN B N 1
ATOM 1394 C CA . ASN B 1 61 ? 12.531 18.703 -8.844 1 72.75 61 ASN B CA 1
ATOM 1395 C C . ASN B 1 61 ? 13.695 19.672 -8.641 1 72.75 61 ASN B C 1
ATOM 1397 O O . ASN B 1 61 ? 14.523 19.844 -9.531 1 72.75 61 ASN B O 1
ATOM 1401 N N . MET B 1 62 ? 13.719 20.281 -7.516 1 73.5 62 MET B N 1
ATOM 1402 C CA . MET B 1 62 ? 14.789 21.25 -7.27 1 73.5 62 MET B CA 1
ATOM 1403 C C . MET B 1 62 ? 16.125 20.531 -7.062 1 73.5 62 MET B C 1
ATOM 1405 O O . MET B 1 62 ? 17.172 21.047 -7.484 1 73.5 62 MET B O 1
ATOM 1409 N N . THR B 1 63 ? 16.031 19.344 -6.516 1 71.25 63 THR B N 1
ATOM 1410 C CA . THR B 1 63 ? 17.281 18.656 -6.199 1 71.25 63 THR B CA 1
ATOM 1411 C C . THR B 1 63 ? 17.531 17.516 -7.184 1 71.25 63 THR B C 1
ATOM 1413 O O . THR B 1 63 ? 18.6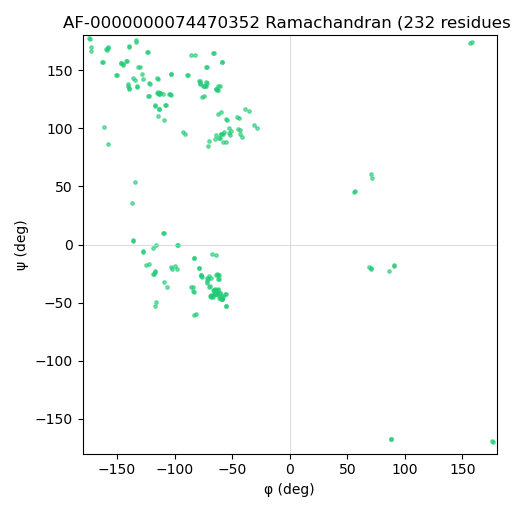88 17.25 -7.547 1 71.25 63 THR B O 1
ATOM 1416 N N . SER B 1 64 ? 16.5 16.844 -7.598 1 70.88 64 SER B N 1
ATOM 1417 C CA . SER B 1 64 ? 16.625 15.734 -8.523 1 70.88 64 SER B CA 1
ATOM 1418 C C . SER B 1 64 ? 15.289 15.414 -9.195 1 70.88 64 SER B C 1
ATOM 1420 O O . SER B 1 64 ? 14.453 14.719 -8.609 1 70.88 64 SER B O 1
ATOM 1422 N N . PRO B 1 65 ? 15.156 15.867 -10.391 1 70 65 PRO B N 1
ATOM 1423 C CA . PRO B 1 65 ? 13.867 15.711 -11.07 1 70 65 PRO B CA 1
ATOM 1424 C C . PRO B 1 65 ? 13.539 14.25 -11.383 1 70 65 PRO B C 1
ATOM 1426 O O . PRO B 1 65 ? 12.391 13.922 -11.688 1 70 65 PRO B O 1
ATOM 1429 N N . THR B 1 66 ? 14.508 13.422 -11.156 1 74.06 66 THR B N 1
ATOM 1430 C CA . THR B 1 66 ? 14.273 12.062 -11.625 1 74.06 66 THR B CA 1
ATOM 1431 C C . THR B 1 66 ? 14.297 11.078 -10.461 1 74.06 66 THR B C 1
ATOM 1433 O O . THR B 1 66 ? 13.977 9.898 -10.633 1 74.06 66 THR B O 1
ATOM 1436 N N . LYS B 1 67 ? 14.594 11.695 -9.297 1 83.75 67 LYS B N 1
ATOM 1437 C CA . LYS B 1 67 ? 14.719 10.75 -8.188 1 83.75 67 LYS B CA 1
ATOM 1438 C C . LYS B 1 67 ? 13.477 10.781 -7.297 1 83.75 67 LYS B C 1
ATOM 1440 O O . LYS B 1 67 ? 13.023 11.852 -6.891 1 83.75 67 LYS B O 1
ATOM 1445 N N . VAL B 1 68 ? 12.977 9.648 -7.082 1 88.75 68 VAL B N 1
ATOM 1446 C CA . VAL B 1 68 ? 11.859 9.508 -6.152 1 88.75 68 VAL B CA 1
ATOM 1447 C C . VAL B 1 68 ? 12.367 9.594 -4.715 1 88.75 68 VAL B C 1
ATOM 1449 O O . VAL B 1 68 ? 13.32 8.906 -4.348 1 88.75 68 VAL B O 1
ATOM 1452 N N . HIS B 1 69 ? 11.742 10.5 -3.975 1 92.5 69 HIS B N 1
ATOM 1453 C CA . HIS B 1 69 ? 12.148 10.688 -2.588 1 92.5 69 HIS B CA 1
ATOM 1454 C C . HIS B 1 69 ? 11.164 10.031 -1.628 1 92.5 69 HIS B C 1
ATOM 1456 O O . HIS B 1 69 ? 11.484 9.805 -0.459 1 92.5 69 HIS B O 1
ATOM 1462 N N . ALA B 1 70 ? 10.039 9.789 -2.076 1 95.31 70 ALA B N 1
ATOM 1463 C CA . ALA B 1 70 ? 9 9.109 -1.302 1 95.31 70 ALA B CA 1
ATOM 1464 C C . ALA B 1 70 ? 7.895 8.586 -2.211 1 95.31 70 ALA B C 1
ATOM 1466 O O . ALA B 1 70 ? 7.715 9.07 -3.328 1 95.31 70 ALA B O 1
ATOM 1467 N N . SER B 1 71 ? 7.184 7.625 -1.769 1 96 71 SER B N 1
ATOM 1468 C CA . SER B 1 71 ? 6.055 7.07 -2.506 1 96 71 SER B CA 1
ATOM 1469 C C . SER B 1 71 ? 4.953 6.605 -1.561 1 96 71 SER B C 1
ATOM 1471 O O . SER B 1 71 ? 5.211 6.32 -0.389 1 96 71 SER B O 1
ATOM 1473 N N . VAL B 1 72 ? 3.775 6.566 -2.105 1 97.12 72 VAL B N 1
ATOM 1474 C CA . VAL B 1 72 ? 2.613 6.199 -1.304 1 97.12 72 VAL B CA 1
ATOM 1475 C C . VAL B 1 72 ? 1.689 5.297 -2.119 1 97.12 72 VAL B C 1
ATOM 1477 O O . VAL B 1 72 ? 1.52 5.496 -3.324 1 97.12 72 VAL B O 1
ATOM 1480 N N . GLY B 1 73 ? 1.24 4.27 -1.556 1 95.69 73 GLY B N 1
ATOM 1481 C CA . GLY B 1 73 ? 0.141 3.449 -2.041 1 95.69 73 GLY B CA 1
ATOM 1482 C C . GLY B 1 73 ? -1.005 3.342 -1.051 1 95.69 73 GLY B C 1
ATOM 1483 O O . GLY B 1 73 ? -0.781 3.189 0.151 1 95.69 73 GLY B O 1
ATOM 1484 N N . LYS B 1 74 ? -2.158 3.422 -1.559 1 96.31 74 LYS B N 1
ATOM 1485 C CA . LYS B 1 74 ? -3.355 3.404 -0.724 1 96.31 74 LYS B CA 1
ATOM 1486 C C . LYS B 1 74 ? -4.395 2.432 -1.273 1 96.31 74 LYS B C 1
ATOM 1488 O O . LYS B 1 74 ? -4.582 2.336 -2.488 1 96.31 74 LYS B O 1
ATOM 1493 N N . THR B 1 75 ? -4.996 1.658 -0.407 1 95.69 75 THR B N 1
ATOM 1494 C CA . THR B 1 75 ? -6.223 0.937 -0.727 1 95.69 75 THR B CA 1
ATOM 1495 C C . THR B 1 75 ? -7.387 1.443 0.122 1 95.69 75 THR B C 1
ATOM 1497 O O . THR B 1 75 ? -7.207 1.768 1.298 1 95.69 75 THR B O 1
ATOM 1500 N N . GLY B 1 76 ? -8.516 1.465 -0.522 1 94.81 76 GLY B N 1
ATOM 1501 C CA . GLY B 1 76 ? -9.641 2.092 0.142 1 94.81 76 GLY B CA 1
ATOM 1502 C C . GLY B 1 76 ? -9.727 3.588 -0.101 1 94.81 76 GLY B C 1
ATOM 1503 O O . GLY B 1 76 ? -9.141 4.098 -1.06 1 94.81 76 GLY B O 1
ATOM 1504 N N . VAL B 1 77 ? -10.602 4.281 0.723 1 95.5 77 VAL B N 1
ATOM 1505 C CA . VAL B 1 77 ? -10.812 5.715 0.551 1 95.5 77 VAL B CA 1
ATOM 1506 C C . VAL B 1 77 ? -10.93 6.387 1.917 1 95.5 77 VAL B C 1
ATOM 1508 O O . VAL B 1 77 ? -11.578 5.855 2.822 1 95.5 77 VAL B O 1
ATOM 1511 N N . PHE B 1 78 ? -10.25 7.559 2.035 1 96.75 78 PHE B N 1
ATOM 1512 C CA . PHE B 1 78 ? -10.367 8.305 3.279 1 96.75 78 PHE B CA 1
ATOM 1513 C C . PHE B 1 78 ? -11.75 8.938 3.404 1 96.75 78 PHE B C 1
ATOM 1515 O O . PHE B 1 78 ? -12.359 9.305 2.4 1 96.75 78 PHE B O 1
ATOM 1522 N N . ASP B 1 79 ? -12.148 9.133 4.656 1 96 79 ASP B N 1
ATOM 1523 C CA . ASP B 1 79 ? -13.453 9.727 4.914 1 96 79 ASP B CA 1
ATOM 1524 C C . ASP B 1 79 ? -13.422 11.234 4.672 1 96 79 ASP B C 1
ATOM 1526 O O . ASP B 1 79 ? -14.469 11.852 4.43 1 96 79 ASP B O 1
ATOM 1530 N N . SER B 1 80 ? -12.25 11.781 4.848 1 96.75 80 SER B N 1
ATOM 1531 C CA . SER B 1 80 ? -12.109 13.227 4.703 1 96.75 80 SER B CA 1
ATOM 1532 C C . SER B 1 80 ? -10.656 13.617 4.445 1 96.75 80 SER B C 1
ATOM 1534 O O . SER B 1 80 ? -9.75 12.789 4.59 1 96.75 80 SER B O 1
ATOM 1536 N N . PHE B 1 81 ? -10.516 14.875 4.062 1 97.62 81 PHE B N 1
ATOM 1537 C CA . PHE B 1 81 ? -9.195 15.469 3.932 1 97.62 81 PHE B CA 1
ATOM 1538 C C . PHE B 1 81 ? -8.414 15.352 5.234 1 97.62 81 PHE B C 1
ATOM 1540 O O . PHE B 1 81 ? -7.246 14.961 5.234 1 97.62 81 PHE B O 1
ATOM 1547 N N . GLU B 1 82 ? -9.078 15.602 6.379 1 97.31 82 GLU B N 1
ATOM 1548 C CA . GLU B 1 82 ? -8.445 15.547 7.691 1 97.31 82 GLU B CA 1
ATOM 1549 C C . GLU B 1 82 ? -8.016 14.125 8.039 1 97.31 82 GLU B C 1
ATOM 1551 O O . GLU B 1 82 ? -6.945 13.914 8.617 1 97.31 82 GLU B O 1
ATOM 1556 N N . ASP B 1 83 ? -8.812 13.164 7.707 1 97 83 ASP B N 1
ATOM 1557 C CA . ASP B 1 83 ? -8.477 11.766 7.949 1 97 83 ASP B CA 1
ATOM 1558 C C . ASP B 1 83 ? -7.219 11.367 7.176 1 97 83 ASP B C 1
ATOM 1560 O O . ASP B 1 83 ? -6.406 10.578 7.668 1 97 83 ASP B O 1
ATOM 1564 N N . CYS B 1 84 ? -7.152 11.891 5.969 1 97.69 84 CYS B N 1
ATOM 1565 C CA . CYS B 1 84 ? -5.961 11.664 5.156 1 97.69 84 CYS B CA 1
ATOM 1566 C C . CYS B 1 84 ? -4.719 12.227 5.836 1 97.69 84 CYS B C 1
ATOM 1568 O O . CYS B 1 84 ? -3.709 11.531 5.969 1 97.69 84 CYS B O 1
ATOM 1570 N N . LEU B 1 85 ? -4.82 13.43 6.348 1 98.19 85 LEU B N 1
ATOM 1571 C CA . LEU B 1 85 ? -3.699 14.062 7.031 1 98.19 85 LEU B CA 1
ATOM 1572 C C . LEU B 1 85 ? -3.318 13.281 8.281 1 98.19 85 LEU B C 1
ATOM 1574 O O . LEU B 1 85 ? -2.133 13.055 8.539 1 98.19 85 LEU B O 1
ATOM 1578 N N . ASN B 1 86 ? -4.285 12.844 9.023 1 97.38 86 ASN B N 1
ATOM 1579 C CA . ASN B 1 86 ? -4.031 12.078 10.242 1 97.38 86 ASN B CA 1
ATOM 1580 C C . ASN B 1 86 ? -3.346 10.75 9.938 1 97.38 86 ASN B C 1
ATOM 1582 O O . ASN B 1 86 ? -2.477 10.312 10.688 1 97.38 86 ASN B O 1
ATOM 1586 N N . GLY B 1 87 ? -3.803 10.133 8.891 1 97.31 87 GLY B N 1
ATOM 1587 C CA . GLY B 1 87 ? -3.162 8.891 8.492 1 97.31 87 GLY B CA 1
ATOM 1588 C C . GLY B 1 87 ? -1.687 9.055 8.18 1 97.31 87 GLY B C 1
ATOM 1589 O O . GLY B 1 87 ? -0.854 8.297 8.672 1 97.31 87 GLY B O 1
ATOM 1590 N N . PHE B 1 88 ? -1.383 10.094 7.391 1 97.94 88 PHE B N 1
ATOM 1591 C CA . PHE B 1 88 ? 0.014 10.359 7.07 1 97.94 88 PHE B CA 1
ATOM 1592 C C . PHE B 1 88 ? 0.797 10.727 8.328 1 97.94 88 PHE B C 1
ATOM 1594 O O . PHE B 1 88 ? 1.923 10.258 8.523 1 97.94 88 PHE B O 1
ATOM 1601 N N . GLU B 1 89 ? 0.235 11.5 9.133 1 97.56 89 GLU B N 1
ATOM 1602 C CA . GLU B 1 89 ? 0.91 11.914 10.359 1 97.56 89 GLU B CA 1
ATOM 1603 C C . GLU B 1 89 ? 1.238 10.719 11.242 1 97.56 89 GLU B C 1
ATOM 1605 O O . GLU B 1 89 ? 2.328 10.641 11.812 1 97.56 89 GLU B O 1
ATOM 1610 N N . ASP B 1 90 ? 0.331 9.812 11.344 1 97.5 90 ASP B N 1
ATOM 1611 C CA . ASP B 1 90 ? 0.553 8.602 12.133 1 97.5 90 ASP B CA 1
ATOM 1612 C C . ASP B 1 90 ? 1.767 7.828 11.625 1 97.5 90 ASP B C 1
ATOM 1614 O O . ASP B 1 90 ? 2.652 7.473 12.406 1 97.5 90 ASP B O 1
ATOM 1618 N N . VAL B 1 91 ? 1.839 7.645 10.32 1 97.69 91 VAL B N 1
ATOM 1619 C CA . VAL B 1 91 ? 2.938 6.879 9.734 1 97.69 91 VAL B CA 1
ATOM 1620 C C . VAL B 1 91 ? 4.246 7.648 9.898 1 97.69 91 VAL B C 1
ATOM 1622 O O . VAL B 1 91 ? 5.262 7.082 10.305 1 97.69 91 VAL B O 1
ATOM 1625 N N . VAL B 1 92 ? 4.227 8.93 9.609 1 97.56 92 VAL B N 1
ATOM 1626 C CA . VAL B 1 92 ? 5.434 9.75 9.586 1 97.56 92 VAL B CA 1
ATOM 1627 C C . VAL B 1 92 ? 5.98 9.914 11 1 97.56 92 VAL B C 1
ATOM 1629 O O . VAL B 1 92 ? 7.176 9.727 11.242 1 97.56 92 VAL B O 1
ATOM 1632 N N . GLU B 1 93 ? 5.168 10.156 11.945 1 96.69 93 GLU B N 1
ATOM 1633 C CA . GLU B 1 93 ? 5.629 10.367 13.32 1 96.69 93 GLU B CA 1
ATOM 1634 C C . GLU B 1 93 ? 6.102 9.055 13.945 1 96.69 93 GLU B C 1
ATOM 1636 O O . GLU B 1 93 ? 6.977 9.062 14.812 1 96.69 93 GLU B O 1
ATOM 1641 N N . THR B 1 94 ? 5.555 7.992 13.523 1 96.94 94 THR B N 1
ATOM 1642 C CA . THR B 1 94 ? 5.891 6.699 14.109 1 96.94 94 THR B CA 1
ATOM 1643 C C . THR B 1 94 ? 7.133 6.113 13.445 1 96.94 94 THR B C 1
ATOM 1645 O O . THR B 1 94 ? 7.992 5.539 14.125 1 96.94 94 THR B O 1
ATOM 1648 N N . CYS B 1 95 ? 7.293 6.312 12.156 1 97.06 95 CYS B N 1
ATOM 1649 C CA . CYS B 1 95 ? 8.234 5.461 11.438 1 97.06 95 CYS B CA 1
ATOM 1650 C C . CYS B 1 95 ? 9.367 6.285 10.836 1 97.06 95 CYS B C 1
ATOM 1652 O O . CYS B 1 95 ? 10.43 5.746 10.508 1 97.06 95 CYS B O 1
ATOM 1654 N N . HIS B 1 96 ? 9.18 7.543 10.562 1 97 96 HIS B N 1
ATOM 1655 C CA . HIS B 1 96 ? 10.227 8.336 9.93 1 97 96 HIS B CA 1
ATOM 1656 C C . HIS B 1 96 ? 11.453 8.438 10.82 1 97 96 HIS B C 1
ATOM 1658 O O . HIS B 1 96 ? 11.336 8.695 12.023 1 97 96 HIS B O 1
ATOM 1664 N N . GLY B 1 97 ? 12.617 8.211 10.203 1 94.75 97 GLY B N 1
ATOM 1665 C CA . GLY B 1 97 ? 13.867 8.281 10.945 1 94.75 97 GLY B CA 1
ATOM 1666 C C . GLY B 1 97 ? 14.273 6.941 11.539 1 94.75 97 GLY B C 1
ATOM 1667 O O . GLY B 1 97 ? 15.43 6.762 11.938 1 94.75 97 GLY B O 1
ATOM 1668 N N . VAL B 1 98 ? 13.359 6 11.648 1 94.56 98 VAL B N 1
ATOM 1669 C CA . VAL B 1 98 ? 13.711 4.715 12.242 1 94.56 98 VAL B CA 1
ATOM 1670 C C . VAL B 1 98 ? 13.539 3.602 11.219 1 94.56 98 VAL B C 1
ATOM 1672 O O . VAL B 1 98 ? 14.055 2.498 11.391 1 94.56 98 VAL B O 1
ATOM 1675 N N . SER B 1 99 ? 12.742 3.812 10.25 1 95.38 99 SER B N 1
ATOM 1676 C CA . SER B 1 99 ? 12.453 2.869 9.172 1 95.38 99 SER B CA 1
ATOM 1677 C C . SER B 1 99 ? 12.367 3.578 7.828 1 95.38 99 SER B C 1
ATOM 1679 O O . SER B 1 99 ? 12.273 4.809 7.77 1 95.38 99 SER B O 1
ATOM 1681 N N . GLN B 1 100 ? 12.305 2.764 6.758 1 95.5 100 GLN B N 1
ATOM 1682 C CA . GLN B 1 100 ? 12.203 3.34 5.422 1 95.5 100 GLN B CA 1
ATOM 1683 C C . GLN B 1 100 ? 10.758 3.682 5.082 1 95.5 100 GLN B C 1
ATOM 1685 O O . GLN B 1 100 ? 10.492 4.344 4.074 1 95.5 100 GLN B O 1
ATOM 1690 N N . GLY B 1 101 ? 9.859 3.201 5.887 1 96.12 101 GLY B N 1
ATOM 1691 C CA . GLY B 1 101 ? 8.438 3.432 5.652 1 96.12 101 GLY B CA 1
ATOM 1692 C C . GLY B 1 101 ? 7.551 2.713 6.648 1 96.12 101 GLY B C 1
ATOM 1693 O O . GLY B 1 101 ? 8.031 2.17 7.645 1 96.12 101 GLY B O 1
ATOM 1694 N N . GLY B 1 102 ? 6.32 2.744 6.34 1 96.12 102 GLY B N 1
ATOM 1695 C CA . GLY B 1 102 ? 5.348 2.096 7.203 1 96.12 102 GLY B CA 1
ATOM 1696 C C . GLY B 1 102 ? 3.945 2.086 6.621 1 96.12 102 GLY B C 1
ATOM 1697 O O . GLY B 1 102 ? 3.717 2.613 5.531 1 96.12 102 GLY B O 1
ATOM 1698 N N . VAL B 1 103 ? 3.082 1.422 7.391 1 96.62 103 VAL B N 1
ATOM 1699 C CA . VAL B 1 103 ? 1.698 1.259 6.961 1 96.62 103 VAL B CA 1
ATOM 1700 C C . VAL B 1 103 ? 0.755 1.566 8.117 1 96.62 103 VAL B C 1
ATOM 1702 O O . VAL B 1 103 ? 1.044 1.226 9.273 1 96.62 103 VAL B O 1
ATOM 1705 N N . MET B 1 104 ? -0.326 2.205 7.77 1 96.75 104 MET B N 1
ATOM 1706 C CA . MET B 1 104 ? -1.402 2.342 8.742 1 96.75 104 MET B CA 1
ATOM 1707 C C . MET B 1 104 ? -2.742 1.935 8.141 1 96.75 104 MET B C 1
ATOM 1709 O O . MET B 1 104 ? -2.93 2.018 6.926 1 96.75 104 MET B O 1
ATOM 1713 N N . THR B 1 105 ? -3.639 1.469 9.055 1 94.62 105 THR B N 1
ATOM 1714 C CA . THR B 1 105 ? -5.02 1.188 8.68 1 94.62 105 THR B CA 1
ATOM 1715 C C . THR B 1 105 ? -5.992 1.901 9.617 1 94.62 105 THR B C 1
ATOM 1717 O O . THR B 1 105 ? -5.648 2.201 10.758 1 94.62 105 THR B O 1
ATOM 1720 N N . ASN B 1 106 ? -7.184 2.43 9.023 1 88.19 106 ASN B N 1
ATOM 1721 C CA . ASN B 1 106 ? -8.211 3.002 9.883 1 88.19 106 ASN B CA 1
ATOM 1722 C C . ASN B 1 106 ? -9.609 2.523 9.492 1 88.19 106 ASN B C 1
ATOM 1724 O O . ASN B 1 106 ? -10.57 3.283 9.57 1 88.19 106 ASN B O 1
ATOM 1728 N N . GLY B 1 107 ? -9.898 1.182 9.383 1 82.81 107 GLY B N 1
ATOM 1729 C CA . GLY B 1 107 ? -11.188 0.56 9.109 1 82.81 107 GLY B CA 1
ATOM 1730 C C . GLY B 1 107 ? -11.68 0.816 7.699 1 82.81 107 GLY B C 1
ATOM 1731 O O . GLY B 1 107 ? -12.555 0.101 7.203 1 82.81 107 GLY B O 1
ATOM 1732 N N . ASN B 1 108 ? -11.148 1.871 6.988 1 90.44 108 ASN B N 1
ATOM 1733 C CA . ASN B 1 108 ? -11.633 2.203 5.656 1 90.44 108 ASN B CA 1
ATOM 1734 C C . ASN B 1 108 ? -10.5 2.236 4.637 1 90.44 108 ASN B C 1
ATOM 1736 O O . ASN B 1 108 ? -10.742 2.318 3.43 1 90.44 108 ASN B O 1
ATOM 1740 N N . VAL B 1 109 ? -9.367 2.32 5.172 1 94.75 109 VAL B N 1
ATOM 1741 C CA . VAL B 1 109 ? -8.258 2.607 4.27 1 94.75 109 VAL B CA 1
ATOM 1742 C C . VAL B 1 109 ? -6.973 1.988 4.816 1 94.75 109 VAL B C 1
ATOM 1744 O O . VAL B 1 109 ? -6.82 1.824 6.031 1 94.75 109 VAL B O 1
ATOM 1747 N N . SER B 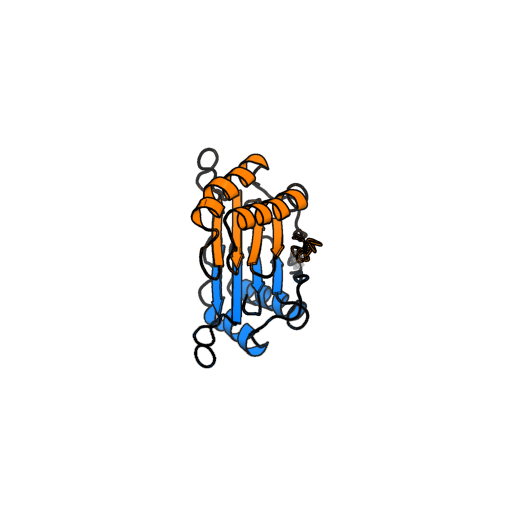1 110 ? -6.141 1.559 4 1 96.38 110 SER B N 1
ATOM 1748 C CA . SER B 1 110 ? -4.742 1.277 4.312 1 96.38 110 SER B CA 1
ATOM 1749 C C . SER B 1 110 ? -3.807 2.227 3.572 1 96.38 110 SER B C 1
ATOM 1751 O O . SER B 1 110 ? -3.932 2.408 2.359 1 96.38 110 SER B O 1
ATOM 1753 N N . LEU B 1 111 ? -2.924 2.811 4.273 1 97.44 111 LEU B N 1
ATOM 1754 C CA . LEU B 1 111 ? -1.955 3.764 3.744 1 97.44 111 LEU B CA 1
ATOM 1755 C C . LEU B 1 111 ? -0.533 3.24 3.91 1 97.44 111 LEU B C 1
ATOM 1757 O O . LEU B 1 111 ? -0.096 2.959 5.027 1 97.44 111 LEU B O 1
ATOM 1761 N N . ASN B 1 112 ? 0.12 3.088 2.816 1 96.88 112 ASN B N 1
ATOM 1762 C CA . ASN B 1 112 ? 1.49 2.594 2.73 1 96.88 112 ASN B CA 1
ATOM 1763 C C . ASN B 1 112 ? 2.445 3.676 2.234 1 96.88 112 ASN B C 1
ATOM 1765 O O . ASN B 1 112 ? 2.342 4.129 1.094 1 96.88 112 ASN B O 1
ATOM 1769 N N . VAL B 1 113 ? 3.381 4.043 3.084 1 97.19 113 VAL B N 1
ATOM 1770 C CA . VAL B 1 113 ? 4.242 5.18 2.771 1 97.19 113 VAL B CA 1
ATOM 1771 C C . VAL B 1 113 ? 5.707 4.742 2.809 1 97.19 113 VAL B C 1
ATOM 1773 O O . VAL B 1 113 ? 6.156 4.145 3.787 1 97.19 113 VAL B O 1
ATOM 1776 N N . HIS B 1 114 ? 6.422 5.004 1.802 1 96.44 114 HIS B N 1
ATOM 1777 C CA . HIS B 1 114 ? 7.863 4.801 1.714 1 96.44 114 HIS B CA 1
ATOM 1778 C C . HIS B 1 114 ? 8.602 6.129 1.634 1 96.44 114 HIS B C 1
ATOM 1780 O O . HIS B 1 114 ? 8.281 6.977 0.794 1 96.44 114 HIS B O 1
ATOM 1786 N N . PHE B 1 115 ? 9.609 6.301 2.467 1 96.56 115 PHE B N 1
ATOM 1787 C CA . PHE B 1 115 ? 10.172 7.629 2.676 1 96.56 115 PHE B CA 1
ATOM 1788 C C . PHE B 1 115 ? 11.414 7.836 1.819 1 96.56 115 PHE B C 1
ATOM 1790 O O . PHE B 1 115 ? 12.07 8.875 1.91 1 96.56 115 PHE B O 1
ATOM 1797 N N . CYS B 1 116 ? 11.836 6.863 1.043 1 94.44 116 CYS B N 1
ATOM 1798 C CA . CYS B 1 116 ? 13.117 6.918 0.339 1 94.44 116 CYS B CA 1
ATOM 1799 C C . CYS B 1 116 ? 12.953 6.492 -1.116 1 94.44 116 CYS B C 1
ATOM 1801 O O . CYS B 1 116 ? 11.844 6.199 -1.562 1 94.44 116 CYS B O 1
ATOM 1803 N N . ASP B 1 117 ? 14.094 6.652 -1.792 1 91.62 117 ASP B N 1
ATOM 1804 C CA . ASP B 1 117 ? 14.164 6.016 -3.104 1 91.62 117 ASP B CA 1
ATOM 1805 C C . ASP B 1 117 ? 14.336 4.504 -2.975 1 91.62 117 ASP B C 1
ATOM 1807 O O . ASP B 1 117 ? 15.07 4.031 -2.107 1 91.62 117 ASP B O 1
ATOM 1811 N N . TRP B 1 118 ? 13.57 3.744 -3.814 1 88.31 118 TRP B N 1
ATOM 1812 C CA . TRP B 1 118 ? 13.719 2.295 -3.74 1 88.31 118 TRP B CA 1
ATOM 1813 C C . TRP B 1 118 ? 15.016 1.844 -4.398 1 88.31 118 TRP B C 1
ATOM 1815 O O . TRP B 1 118 ? 15.461 2.447 -5.375 1 88.31 118 TRP B O 1
#

pLDDT: mean 87.14, std 15.48, range [40.22, 98.25]

Nearest PDB structures (foldseek):
  4ndt-assembly1_A  TM=8.364E-01  e=6.057E-05  Lyophyllum decastes
  7f9o-assembly1_a  TM=2.299E-01  e=3.003E+00  Hordeum vulgare subsp. spontaneum
  4ras-assembly3_C  TM=1.883E-01  e=2.332E+00  Nitratireductor pacificus pht-3B
  4ndt-assembly1_A  TM=8.375E-01  e=5.228E-05  Lyophyllum decastes
  7f9o-assembly1_a  TM=2.006E-01  e=1.286E+00  Hordeum vulgare subsp. spontaneum

Organism: Aspergillus tubingensis (strain CBS 134.48) (NCBI:txid767770)

Foldseek 3Di:
DPPPPPPDPPPPQQPWAKDFDPADDAALFADLVRLLCCQLVPNLVPPQAPAQWDKDFDDDCVVGNPFTRKMKIKGFHHPHSVSSSVNSCNFCVVYPPPHQTIWIDRPGMIMTMGGGGD/DPPPPPPDPPPPQPPKAKDFDPADDAALFDDLVRLLCCQLVPNLVPPQAPAQWDKDFDDDPVVPNPFTRKMKIKGFHHPHSVSSSVNSCNFCVVYPPPHQTIWIDRPGMIMTMGGGGD

Radius of gyration: 19.56 Å; Cα contacts (8 Å, |Δi|>4): 522; chains: 2; bounding box: 81×50×50 Å

Solvent-accessible surface area (backbone atoms only — not comparable to full-atom values): 12599 Å² total; per-residue (Å²): 136,85,81,77,77,79,78,73,77,72,68,76,69,67,72,70,57,48,45,60,45,90,51,59,86,63,50,62,49,46,48,73,68,54,48,51,47,43,45,56,71,50,41,28,66,75,46,23,71,41,72,59,30,38,57,50,69,40,60,47,60,88,82,35,68,82,42,46,18,24,27,32,13,23,26,29,41,42,92,35,56,65,53,32,49,50,51,51,47,42,27,46,73,71,12,58,91,72,20,35,21,25,32,31,46,63,84,35,31,37,42,36,41,33,39,25,34,101,137,85,81,76,77,78,78,72,78,74,68,77,66,69,74,70,57,48,46,58,44,89,52,58,85,62,50,64,50,47,49,75,69,54,48,52,47,44,44,54,70,52,40,27,66,74,46,23,71,39,70,59,29,38,55,50,70,40,57,47,62,91,83,34,70,82,45,45,18,23,26,32,14,22,26,28,38,43,92,34,55,65,54,33,48,50,51,50,46,43,27,47,73,72,13,59,93,71,20,36,20,24,33,30,47,64,86,34,32,38,43,36,40,34,38,25,34,101

InterPro domains:
  IPR048508 Alpha-galactosyl binding l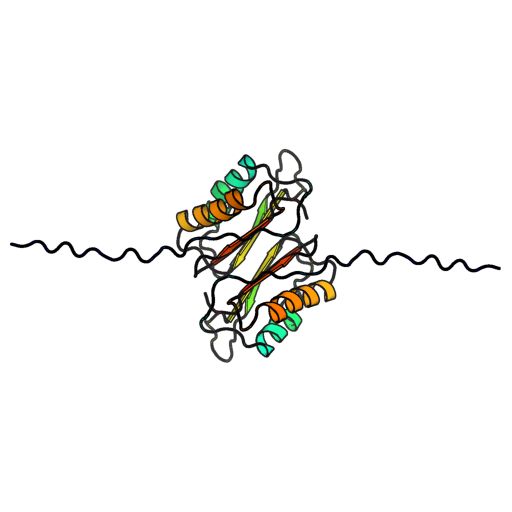ectin [PF21691] (61-117)

Sequence (236 aa):
MHLSTLLLPLLPTAALSAICYPETGGSNCASLISIKEFYSLQYCQYRWNVLYGDWDHFVNNMTSPTKVHASVGKTGVFDSFEDCLNGFEDVVETCHGVSQGGVMTNGNVSLNVHFCDWMHLSTLLLPLLPTAALSAICYPETGGSNCASLISIKEFYSLQYCQYRWNVLYGDWDHFVNNMTSPTKVHASVGKTGVFDSFEDCLNGFEDVVETCHGVSQGGVMTNGNVSLNVHFCDW

Secondary structure (DSSP, 8-state):
------------------EE-S----BSPPPHHHHHHIIIIIIHHHHTT-SSEEEEEEEETTTEEEEEEEEEEEEE--SSHHHHHHHHHHHHHHHBTTBSEEEEE-SSEEEEEE-SB-/-----------------PEEPS----BSPPPHHHHHHIIIIIIHHHHTT-SSEEEEEEEETTTEEEEEEEEEEEEE--SSHHHHHHHHHHHHHHHBTTBSEEEEE-SSEEEEEE-SB-